Protein AF-A0A973JUM9-F1 (afdb_monomer)

Secondary structure (DSSP, 8-state):
------------------------------------PPP----PPPPPPPPPP-PPPPPPP-PPPPP-PPTTPPPPPP---EEEEE-TTSSEEEEEETTPEEEE--BTTEEEEEEE-TTSS-EEEEEEEE------HHHHHHHHHHHHHHHHTTSTT-EE---EE-TTS-EEEEEEEEEE-TTS-EEEEEEEEEEEEETTEEEEEEEEEEHHHHHHHHHHHHHHHTT-EE-TTS--------S-------------------S------------TT------PPPP-------PPP--

Foldseek 3Di:
DDDDDDDDDDDDDDDDDDDDDDDDDDDDDDDDDDDDDDDDDDDDDDDDDDDDPDDDDDPDDDDDDADDDDQQDQDAFDAADWDWDADPLNFKIWTGGPQWDWDWLADQFKTWIKTAGSNRQKIKIKIKGFAQDDDDPVVQVVVVVVVCCLQPVPAAPWDWDDWDQDPVRKIKIKIWGWDARPSRHTFIKIKIWIWDDDRRMIMIMMIIHTPVCCVVCVVVVVNRVVRMDGDNPTDPGPCPPPDDDDDDDDDDDDDDDDDDDPPDPDDRDDDDDPDDPDDRDSDDDDPPPDPPDDDDDDD

Solvent-accessible surface area (backbone atoms only — not comparable to full-atom values): 19822 Å² total; per-residue (Å²): 136,89,78,92,85,85,86,83,88,84,87,85,84,81,88,84,80,88,84,88,81,88,83,86,83,81,88,81,91,82,83,86,85,81,88,82,84,84,83,89,77,76,94,74,80,82,78,78,86,75,79,76,80,79,78,72,81,79,75,76,83,75,79,77,89,73,89,79,65,60,88,79,53,80,71,71,69,62,78,50,61,73,36,84,43,67,44,95,45,53,34,35,35,32,36,44,39,66,62,40,50,79,45,81,70,53,54,86,70,34,44,34,39,35,35,30,24,80,69,66,52,25,38,39,37,42,39,39,36,74,47,86,68,85,71,51,71,69,52,49,50,51,52,49,51,49,52,48,43,66,76,43,51,88,39,49,78,47,46,69,56,78,77,43,79,43,97,89,69,32,36,34,36,45,32,35,30,50,44,65,44,91,73,74,35,80,37,52,34,35,33,45,34,36,36,43,74,42,80,36,34,42,36,38,44,33,41,36,32,43,50,94,47,39,85,79,44,44,69,62,53,48,55,32,59,75,47,53,45,75,37,56,87,39,54,81,58,72,77,82,66,85,78,78,94,75,88,81,89,88,81,90,84,88,81,91,79,78,96,65,80,82,91,71,84,78,74,76,81,79,93,76,89,67,66,99,70,62,82,86,79,61,75,82,78,74,80,82,78,72,92,84,80,81,77,84,83,91,124

Sequence (299 aa):
MHALLRRLFAPSVVVLALALTACTGGGQSAAPTATSAPVAEAPTRTPRPTREPTAEPAQEPTAEPRPTAAAGEILEVEFGSLQAYEHPSGVFAIEIPENWTLQDTSKPDEIIHFWSDPTRNGGVIVDIFEDDTSYTDDQLTDILNAFLKNSFGDKPDFSVDEPETQPDGSILLAWSYTATADNDTPVDLLGNSFIEQRGNKVSILTTLVPSDQFETIRERTDEIINTYKINPDAVLSTDSSGGASGASGITTGGSSGSGDLPATIVAIGDTVEVGPDLKMTITGVEEPEGNDFIKPDDG

Radius of gyration: 29.01 Å; Cα contacts (8 Å, |Δi|>4): 367; chains: 1; bounding box: 89×83×82 Å

pLDDT: mean 72.8, std 25.79, range [25.05, 98.75]

Mean predicted aligned error: 17.54 Å

Nearest PDB structures (foldseek):
  2xb3-assembly1_A  TM=7.351E-01  e=3.394E-08  Thermosynechococcus vestitus BP-1
  2lnj-assembly1_A  TM=6.530E-01  e=3.178E-07  Synechocystis sp. PCC 6803
  4rth-assembly2_B  TM=6.283E-01  e=9.992E-07  Zea mays
  5zx9-assembly1_A  TM=6.084E-01  e=1.089E-04  Mycobacterium tuberculosis H37Rv
  3lyd-assembly1_A  TM=5.599E-01  e=4.261E-04  Jonesia denitrificans DSM 20603

Structure (mmCIF, N/CA/C/O backbone):
data_AF-A0A973JUM9-F1
#
_entry.id   AF-A0A973JUM9-F1
#
loop_
_atom_site.group_PDB
_atom_site.id
_atom_site.type_symbol
_atom_site.label_atom_id
_atom_site.label_alt_id
_atom_site.label_comp_id
_atom_site.label_asym_id
_atom_site.label_entity_id
_atom_site.label_seq_id
_atom_site.pdbx_PDB_ins_code
_atom_site.Cartn_x
_atom_site.Cartn_y
_atom_site.Cartn_z
_atom_site.occupancy
_atom_site.B_iso_or_equiv
_atom_site.auth_seq_id
_atom_site.auth_comp_id
_atom_site.auth_asym_id
_atom_site.auth_atom_id
_atom_site.pdbx_PDB_model_num
ATOM 1 N N . MET A 1 1 ? -45.207 -2.489 -18.920 1.00 48.62 1 MET A N 1
ATOM 2 C CA . MET A 1 1 ? -46.385 -3.329 -18.598 1.00 48.62 1 MET A CA 1
ATOM 3 C C . MET A 1 1 ? -45.990 -4.788 -18.775 1.00 48.62 1 MET A C 1
ATOM 5 O O . MET A 1 1 ? -45.389 -5.081 -19.797 1.00 48.62 1 MET A O 1
ATOM 9 N N . HIS A 1 2 ? -46.344 -5.634 -17.795 1.00 37.16 2 HIS A N 1
ATOM 10 C CA . HIS A 1 2 ? -45.956 -7.049 -17.578 1.00 37.16 2 HIS A CA 1
ATOM 11 C C . HIS A 1 2 ? -44.535 -7.253 -17.021 1.00 37.16 2 HIS A C 1
ATOM 13 O O . HIS A 1 2 ? -43.593 -6.723 -17.582 1.00 37.16 2 HIS A O 1
ATOM 19 N N . ALA A 1 3 ? -44.268 -8.009 -15.953 1.00 38.59 3 ALA A N 1
ATOM 20 C CA . ALA A 1 3 ? -45.071 -8.629 -14.895 1.00 38.59 3 ALA A CA 1
ATOM 21 C C . ALA A 1 3 ? -44.073 -8.974 -13.761 1.00 38.59 3 ALA A C 1
ATOM 23 O O . ALA A 1 3 ? -43.070 -9.628 -14.008 1.00 38.59 3 ALA A O 1
ATOM 24 N N . LEU A 1 4 ? -44.209 -8.386 -12.569 1.00 46.38 4 LEU A N 1
ATOM 25 C CA . LEU A 1 4 ? -44.517 -9.092 -11.315 1.00 46.38 4 LEU A CA 1
ATOM 26 C C . LEU A 1 4 ? -44.067 -10.567 -11.257 1.00 46.38 4 LEU A C 1
ATOM 28 O O . LEU A 1 4 ? -44.785 -11.442 -11.735 1.00 46.38 4 LEU A O 1
ATOM 32 N N . LEU A 1 5 ? -42.987 -10.850 -10.519 1.00 52.47 5 LEU A N 1
ATOM 33 C CA . LEU A 1 5 ? -42.868 -12.108 -9.784 1.00 52.47 5 LEU A CA 1
ATOM 34 C C . LEU A 1 5 ? -42.364 -11.843 -8.360 1.00 52.47 5 LEU A C 1
ATOM 36 O O . LEU A 1 5 ? -41.277 -11.333 -8.123 1.00 52.47 5 LEU A O 1
ATOM 40 N N . ARG A 1 6 ? -43.250 -12.164 -7.422 1.00 49.28 6 ARG A N 1
ATOM 41 C CA . ARG A 1 6 ? -43.182 -11.992 -5.973 1.00 49.28 6 ARG A CA 1
ATOM 42 C C . ARG A 1 6 ? -43.137 -13.406 -5.391 1.00 49.28 6 ARG A C 1
ATOM 44 O O . ARG A 1 6 ? -44.037 -14.173 -5.720 1.00 49.28 6 ARG A O 1
ATOM 51 N N . ARG A 1 7 ? -42.157 -13.752 -4.551 1.00 54.09 7 ARG A N 1
ATOM 52 C CA . ARG A 1 7 ? -42.153 -14.919 -3.629 1.00 54.09 7 ARG A CA 1
ATOM 53 C C . ARG A 1 7 ? -40.989 -14.715 -2.644 1.00 54.09 7 ARG A C 1
ATOM 55 O O . ARG A 1 7 ? -39.852 -14.682 -3.080 1.00 54.09 7 ARG A O 1
ATOM 62 N N . LEU A 1 8 ? -41.230 -14.219 -1.427 1.00 50.31 8 LEU A N 1
ATOM 63 C CA . LEU A 1 8 ? -41.736 -14.891 -0.210 1.00 50.31 8 LEU A CA 1
ATOM 64 C C . LEU A 1 8 ? -40.677 -15.759 0.506 1.00 50.31 8 LEU A C 1
ATOM 66 O O . LEU A 1 8 ? -40.408 -16.874 0.081 1.00 50.31 8 LEU A O 1
ATOM 70 N N . PHE A 1 9 ? -40.159 -15.187 1.603 1.00 45.50 9 PHE A N 1
ATOM 71 C CA . PHE A 1 9 ? -39.809 -15.743 2.925 1.00 45.50 9 PHE A CA 1
ATOM 72 C C . PHE A 1 9 ? -39.354 -17.206 3.079 1.00 45.50 9 PHE A C 1
ATOM 74 O O . PHE A 1 9 ? -40.139 -18.121 2.853 1.00 45.50 9 PHE A O 1
ATOM 81 N N . ALA A 1 10 ? -38.201 -17.381 3.744 1.00 46.41 10 ALA A N 1
ATOM 82 C CA . ALA A 1 10 ? -38.071 -18.236 4.937 1.00 46.41 10 ALA A CA 1
ATOM 83 C C . ALA A 1 10 ? -36.773 -17.910 5.722 1.00 46.41 10 ALA A C 1
ATOM 85 O O . ALA A 1 10 ? -35.689 -18.081 5.168 1.00 46.41 10 ALA A O 1
ATOM 86 N N . PRO A 1 11 ? -36.842 -17.471 6.995 1.00 54.41 11 PRO A N 1
ATOM 87 C CA . PRO A 1 11 ? -35.688 -17.442 7.891 1.00 54.41 11 PRO A CA 1
ATOM 88 C C . PRO A 1 11 ? -35.573 -18.771 8.657 1.00 54.41 11 PRO A C 1
ATOM 90 O O . PRO A 1 11 ? -36.495 -19.159 9.376 1.00 54.41 11 PRO A O 1
ATOM 93 N N . SER A 1 12 ? -34.437 -19.460 8.535 1.00 54.66 12 SER A N 1
ATOM 94 C CA . SER A 1 12 ? -34.104 -20.617 9.376 1.00 54.66 12 SER A CA 1
ATOM 95 C C . SER A 1 12 ? -33.315 -20.154 10.596 1.00 54.66 12 SER A C 1
ATOM 97 O O . SER A 1 12 ? -32.113 -19.919 10.535 1.00 54.66 12 SER A O 1
ATOM 99 N N . VAL A 1 13 ? -34.028 -20.024 11.711 1.00 52.78 13 VAL A N 1
ATOM 100 C CA . VAL A 1 13 ? -33.480 -19.895 13.061 1.00 52.78 13 VAL A CA 1
ATOM 101 C C . VAL A 1 13 ? -32.964 -21.269 13.496 1.00 52.78 13 VAL A C 1
ATOM 103 O O . VAL A 1 13 ? -33.756 -22.197 13.647 1.00 52.78 13 VAL A O 1
ATOM 106 N N . VAL A 1 14 ? -31.657 -21.405 13.729 1.00 57.91 14 VAL A N 1
ATOM 107 C CA . VAL A 1 14 ? -31.086 -22.542 14.467 1.00 57.91 14 VAL A CA 1
ATOM 108 C C . VAL A 1 14 ? -30.538 -22.013 15.785 1.00 57.91 14 VAL A C 1
ATOM 110 O O . VAL A 1 14 ? -29.469 -21.420 15.856 1.00 57.91 14 VAL A O 1
ATOM 113 N N . VAL A 1 15 ? -31.332 -22.220 16.833 1.00 55.03 15 VAL A N 1
ATOM 1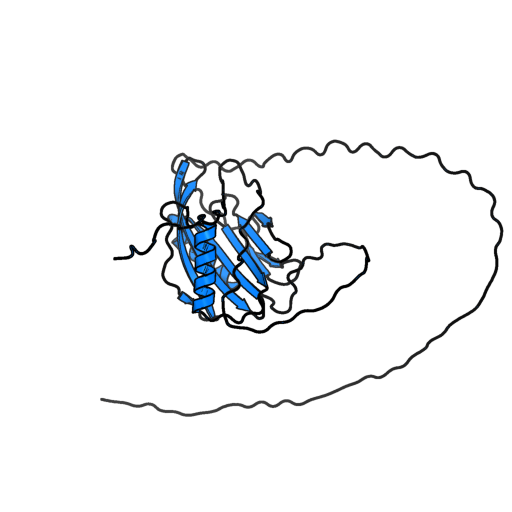14 C CA . VAL A 1 15 ? -30.925 -22.131 18.235 1.00 55.03 15 VAL A CA 1
ATOM 115 C C . VAL A 1 15 ? -30.249 -23.454 18.584 1.00 55.03 15 VAL A C 1
ATOM 117 O O . VAL A 1 15 ? -30.896 -24.498 18.500 1.00 55.03 15 VAL A O 1
ATOM 120 N N . LEU A 1 16 ? -28.983 -23.428 19.008 1.00 54.53 16 LEU A N 1
ATOM 121 C CA . LEU A 1 16 ? -28.373 -24.556 19.712 1.00 54.53 16 LEU A CA 1
ATOM 122 C C . LEU A 1 16 ? -27.752 -24.071 21.022 1.00 54.53 16 LEU A C 1
ATOM 124 O O . LEU A 1 16 ? -26.927 -23.162 21.056 1.00 54.53 16 LEU A O 1
ATOM 128 N N . ALA A 1 17 ? -28.249 -24.665 22.100 1.00 50.59 17 ALA A N 1
ATOM 129 C CA . ALA A 1 17 ? -28.028 -24.288 23.479 1.00 50.59 17 ALA A CA 1
ATOM 130 C C . ALA A 1 17 ? -26.797 -24.974 24.098 1.00 50.59 17 ALA A C 1
ATOM 132 O O . ALA A 1 17 ? -26.525 -26.139 23.828 1.00 50.59 17 ALA A O 1
ATOM 133 N N . LEU A 1 18 ? -26.133 -24.211 24.973 1.00 50.97 18 LEU A N 1
ATOM 134 C CA . LEU A 1 18 ? -25.493 -24.565 26.250 1.00 50.97 18 LEU A CA 1
ATOM 135 C C . LEU A 1 18 ? -25.091 -26.028 26.531 1.00 50.97 18 LEU A C 1
ATOM 137 O O . LEU A 1 18 ? -25.943 -26.892 26.730 1.00 50.97 18 LEU A O 1
ATOM 141 N N . ALA A 1 19 ? -23.807 -26.208 26.861 1.00 60.16 19 ALA A N 1
ATOM 142 C CA . ALA A 1 19 ? -23.390 -27.061 27.975 1.00 60.16 19 ALA A CA 1
ATOM 143 C C . ALA A 1 19 ? -22.149 -26.470 28.672 1.00 60.16 19 ALA A C 1
ATOM 145 O O . ALA A 1 19 ? -21.060 -26.411 28.109 1.00 60.16 19 ALA A O 1
ATOM 146 N N . LEU A 1 20 ? -22.349 -26.019 29.912 1.00 58.06 20 LEU A N 1
ATOM 147 C CA . LEU A 1 20 ? -21.308 -25.687 30.881 1.00 58.06 20 LEU A CA 1
ATOM 148 C C . LEU A 1 20 ? -20.749 -26.983 31.479 1.00 58.06 20 LEU A C 1
ATOM 150 O O . LEU A 1 20 ? -21.513 -27.776 32.027 1.00 58.06 20 LEU A O 1
ATOM 154 N N . THR A 1 21 ? -19.429 -27.142 31.496 1.00 62.25 21 THR A N 1
ATOM 155 C CA . THR A 1 21 ? -18.752 -28.040 32.443 1.00 62.25 21 THR A CA 1
ATOM 156 C C . THR A 1 21 ? -17.618 -27.291 33.120 1.00 62.25 21 THR A C 1
ATOM 158 O O . THR A 1 21 ? -16.514 -27.175 32.598 1.00 62.25 21 THR A O 1
ATOM 161 N N . ALA A 1 22 ? -17.934 -26.772 34.304 1.00 54.47 22 ALA A N 1
ATOM 162 C CA . ALA A 1 22 ? -16.968 -26.361 35.301 1.00 54.47 22 ALA A CA 1
ATOM 163 C C . ALA A 1 22 ? -16.369 -27.617 35.948 1.00 54.47 22 ALA A C 1
ATOM 165 O O . ALA A 1 22 ? -17.104 -28.423 36.520 1.00 54.47 22 ALA A O 1
ATOM 166 N N . CYS A 1 23 ? -15.046 -27.764 35.902 1.00 61.12 23 CYS A N 1
ATOM 167 C CA . CYS A 1 23 ? -14.332 -28.669 36.795 1.00 61.12 23 CYS A CA 1
ATOM 168 C C . CYS A 1 23 ? -13.507 -27.852 37.781 1.00 61.12 23 CYS A C 1
ATOM 170 O O . CYS A 1 23 ? -12.470 -27.273 37.477 1.00 61.12 23 CYS A O 1
ATOM 172 N N . THR A 1 24 ? -14.064 -27.820 38.981 1.00 51.12 24 THR A N 1
ATOM 173 C CA . THR A 1 24 ? -13.503 -27.383 40.247 1.00 51.12 24 THR A CA 1
ATOM 174 C C . THR A 1 24 ? -12.452 -28.382 40.732 1.00 51.12 24 THR A C 1
ATOM 176 O O . THR A 1 24 ? -12.704 -29.584 40.760 1.00 51.12 24 THR A O 1
ATOM 179 N N . GLY A 1 25 ? -11.311 -27.889 41.200 1.00 51.09 25 GLY A N 1
ATOM 180 C CA . GLY A 1 25 ? -10.345 -28.652 41.992 1.00 51.09 25 GLY A CA 1
ATOM 181 C C . GLY A 1 25 ? -9.054 -27.849 42.086 1.00 51.09 25 GLY A C 1
ATOM 182 O O . GLY A 1 25 ? -8.494 -27.478 41.069 1.00 51.09 25 GLY A O 1
ATOM 183 N N . GLY A 1 26 ? -8.545 -27.446 43.241 1.00 44.66 26 GLY A N 1
ATOM 184 C CA . GLY A 1 26 ? -8.693 -27.982 44.588 1.00 44.66 26 GLY A CA 1
ATOM 185 C C . GLY A 1 26 ? -7.283 -27.952 45.170 1.00 44.66 26 GLY A C 1
ATOM 186 O O . GLY A 1 26 ? -6.418 -28.686 44.709 1.00 44.66 26 GLY A O 1
ATOM 187 N N . GLY A 1 27 ? -7.034 -27.003 46.071 1.00 46.31 27 GLY A N 1
ATOM 188 C CA . GLY A 1 27 ? -5.696 -26.542 46.429 1.00 46.31 27 GLY A CA 1
ATOM 189 C C . GL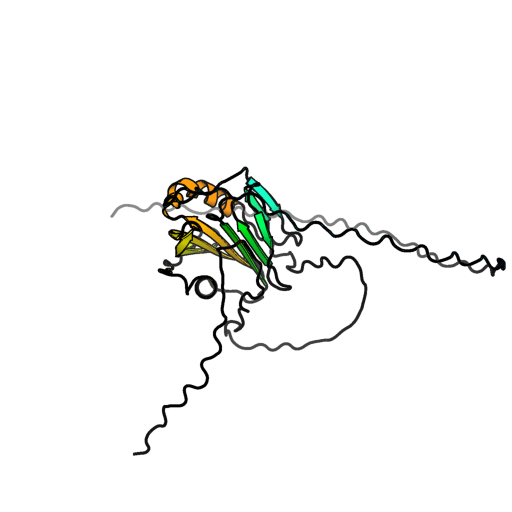Y A 1 27 ? -4.794 -27.538 47.156 1.00 46.31 27 GLY A C 1
ATOM 190 O O . GLY A 1 27 ? -5.245 -28.491 47.788 1.00 46.31 27 GLY A O 1
ATOM 191 N N . GLN A 1 28 ? -3.503 -27.204 47.174 1.00 49.91 28 GLN A N 1
ATOM 192 C CA . GLN A 1 28 ? -2.646 -27.505 48.313 1.00 49.91 28 GLN A CA 1
ATOM 193 C C . GLN A 1 28 ? -1.508 -26.486 48.411 1.00 49.91 28 GLN A C 1
ATOM 195 O O . GLN A 1 28 ? -0.533 -26.507 47.668 1.00 49.91 28 GLN A O 1
ATOM 200 N N . SER A 1 29 ? -1.696 -25.568 49.356 1.00 48.09 29 SER A N 1
ATOM 201 C CA . SER A 1 29 ? -0.660 -24.729 49.940 1.00 48.09 29 SER A CA 1
ATOM 202 C C . SER A 1 29 ? 0.136 -25.580 50.924 1.00 48.09 29 SER A C 1
ATOM 204 O O . SER A 1 29 ? -0.435 -26.103 51.881 1.00 48.09 29 SER A O 1
ATOM 206 N N . ALA A 1 30 ? 1.446 -25.681 50.722 1.00 40.19 30 ALA A N 1
ATOM 207 C CA . ALA A 1 30 ? 2.373 -26.152 51.738 1.00 40.19 30 ALA A CA 1
ATOM 208 C C . ALA A 1 30 ? 3.564 -25.191 51.805 1.00 40.19 30 ALA A C 1
ATOM 210 O O . ALA A 1 30 ? 4.330 -25.040 50.860 1.00 40.19 30 ALA A O 1
ATOM 211 N N . ALA A 1 31 ? 3.700 -24.551 52.958 1.00 46.41 31 ALA A N 1
ATOM 212 C CA . ALA A 1 31 ? 4.902 -23.892 53.447 1.00 46.41 31 ALA A CA 1
ATOM 213 C C . ALA A 1 31 ? 4.978 -24.186 54.956 1.00 46.41 31 ALA A C 1
ATOM 215 O O . ALA A 1 31 ? 3.943 -24.502 55.551 1.00 46.41 31 ALA A O 1
ATOM 216 N N . PRO A 1 32 ? 6.108 -23.969 55.644 1.00 56.34 32 PRO A N 1
ATOM 217 C CA . PRO A 1 32 ? 7.509 -24.046 55.232 1.00 56.34 32 PRO A CA 1
ATOM 218 C C . PRO A 1 32 ? 8.257 -25.106 56.083 1.00 56.34 32 PRO A C 1
ATOM 220 O O . PRO A 1 32 ? 7.723 -25.652 57.047 1.00 56.34 32 PRO A O 1
ATOM 223 N N . THR A 1 33 ? 9.524 -25.402 55.792 1.00 48.53 33 THR A N 1
ATOM 224 C CA . THR A 1 33 ? 10.415 -26.040 56.781 1.00 48.53 33 THR A CA 1
ATOM 225 C C . THR A 1 33 ? 11.739 -25.301 56.827 1.00 48.53 33 THR A C 1
ATOM 227 O O . THR A 1 33 ? 12.310 -24.930 55.806 1.00 48.53 33 THR A O 1
ATOM 230 N N . ALA A 1 34 ? 12.147 -25.024 58.058 1.00 44.84 34 ALA A N 1
ATOM 231 C CA . ALA A 1 34 ? 13.215 -24.134 58.442 1.00 44.84 34 ALA A CA 1
ATOM 232 C C . ALA A 1 34 ? 14.604 -24.792 58.383 1.00 44.84 34 ALA A C 1
ATOM 234 O O . ALA A 1 34 ? 14.764 -25.967 58.693 1.00 4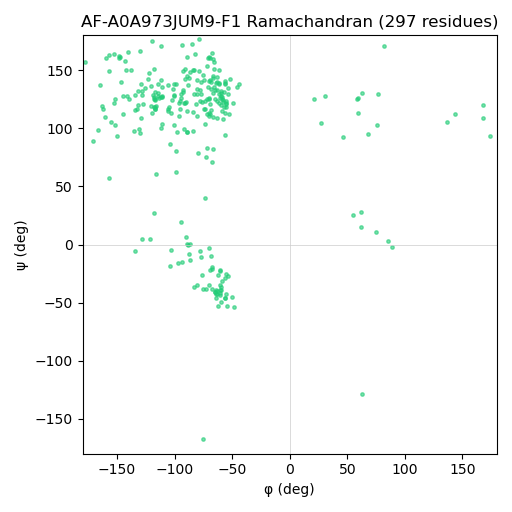4.84 34 ALA A O 1
ATOM 235 N N . THR A 1 35 ? 15.585 -23.934 58.104 1.00 50.75 35 THR A N 1
ATOM 236 C CA . THR A 1 35 ? 16.877 -23.813 58.795 1.00 50.75 35 THR A CA 1
ATOM 237 C C . THR A 1 35 ? 17.821 -25.016 58.833 1.00 50.75 35 THR A C 1
ATOM 239 O O . THR A 1 35 ? 17.681 -25.945 59.624 1.00 50.75 35 THR A O 1
ATOM 242 N N . SER A 1 36 ? 18.949 -24.852 58.142 1.00 47.00 36 SER A N 1
ATOM 243 C CA . SER A 1 36 ? 20.268 -25.216 58.668 1.00 47.00 36 SER A CA 1
ATOM 244 C C . SER A 1 36 ? 21.292 -24.164 58.234 1.00 47.00 36 SER A C 1
ATOM 246 O O . SER A 1 36 ? 21.350 -23.777 57.071 1.00 47.00 36 SER A O 1
ATOM 248 N N . ALA A 1 37 ? 22.022 -23.648 59.222 1.00 52.91 37 ALA A N 1
ATOM 249 C CA . ALA A 1 37 ? 23.046 -22.610 59.123 1.00 52.91 37 ALA A CA 1
ATOM 250 C C . ALA A 1 37 ? 24.424 -23.225 58.745 1.00 52.91 37 ALA A C 1
ATOM 252 O O . ALA A 1 37 ? 24.542 -24.449 58.679 1.00 52.91 37 ALA A O 1
ATOM 253 N N . PRO A 1 38 ? 25.456 -22.407 58.460 1.00 56.66 38 PRO A N 1
ATOM 254 C CA . PRO A 1 38 ? 26.398 -22.642 57.367 1.00 56.66 38 PRO A CA 1
ATOM 255 C C . PRO A 1 38 ? 27.638 -23.456 57.756 1.00 56.66 38 PRO A C 1
ATOM 257 O O . PRO A 1 38 ? 28.153 -23.351 58.869 1.00 56.66 38 PRO A O 1
ATOM 260 N N . VAL A 1 39 ? 28.188 -24.181 56.779 1.00 54.12 39 VAL A N 1
ATOM 261 C CA . VAL A 1 39 ? 29.581 -24.642 56.794 1.00 54.12 39 VAL A CA 1
ATOM 262 C C . VAL A 1 39 ? 30.422 -23.575 56.098 1.00 54.12 39 VAL A C 1
ATOM 264 O O . VAL A 1 39 ? 30.154 -23.206 54.958 1.00 54.12 39 VAL A O 1
ATOM 267 N N . ALA A 1 40 ? 31.409 -23.044 56.813 1.00 56.09 40 ALA A N 1
ATOM 268 C CA . ALA A 1 40 ? 32.370 -22.088 56.287 1.00 56.09 40 ALA A CA 1
ATOM 269 C C . ALA A 1 40 ? 33.315 -22.782 55.293 1.00 56.09 40 ALA A C 1
ATOM 271 O O . ALA A 1 40 ? 34.119 -23.625 55.691 1.00 56.09 40 ALA A O 1
ATOM 272 N N . GLU A 1 41 ? 33.232 -22.412 54.015 1.00 59.69 41 GLU A N 1
ATOM 273 C CA . GLU A 1 41 ? 34.223 -22.783 53.005 1.00 59.69 41 GLU A CA 1
ATOM 274 C C . GLU A 1 41 ? 35.333 -21.727 52.897 1.00 59.69 41 GLU A C 1
ATOM 276 O O . GLU A 1 41 ? 35.124 -20.521 53.036 1.00 59.69 41 GLU A O 1
ATOM 281 N N . ALA A 1 42 ? 36.548 -22.230 52.696 1.00 62.69 42 ALA A N 1
ATOM 282 C CA . ALA A 1 42 ? 37.806 -21.501 52.634 1.00 62.69 42 ALA A CA 1
ATOM 283 C C . ALA A 1 42 ? 37.894 -20.546 51.420 1.00 62.69 42 ALA A C 1
ATOM 285 O O . ALA A 1 42 ? 37.234 -20.770 50.404 1.00 62.69 42 ALA A O 1
ATOM 286 N N . PRO A 1 43 ? 38.745 -19.499 51.466 1.00 58.25 43 PRO A N 1
ATOM 287 C CA . PRO A 1 43 ? 38.873 -18.546 50.367 1.00 58.25 43 PRO A CA 1
ATOM 288 C C . PRO A 1 43 ? 39.467 -19.215 49.120 1.00 58.25 43 PRO A C 1
ATOM 290 O O . PRO A 1 43 ? 40.656 -19.538 49.065 1.00 58.25 43 PRO A O 1
ATOM 293 N N . THR A 1 44 ? 38.633 -19.391 48.095 1.00 56.50 44 THR A N 1
ATOM 294 C CA . THR A 1 44 ? 39.065 -19.798 46.755 1.00 56.50 44 THR A CA 1
ATOM 295 C C . THR A 1 44 ? 39.585 -18.571 46.008 1.00 56.50 44 THR A C 1
ATOM 297 O O . THR A 1 44 ? 38.953 -17.518 45.983 1.00 56.50 44 THR A O 1
ATOM 300 N N . ARG A 1 45 ? 40.786 -18.697 45.436 1.00 59.88 45 ARG A N 1
ATOM 301 C CA . ARG A 1 45 ? 41.485 -17.639 44.696 1.00 59.88 45 ARG A CA 1
ATOM 302 C C . ARG A 1 45 ? 40.657 -17.175 43.496 1.00 59.88 45 ARG A C 1
ATOM 304 O O . ARG A 1 45 ? 40.299 -17.990 42.652 1.00 59.88 45 ARG A O 1
ATOM 311 N N . THR A 1 46 ? 40.432 -15.868 43.391 1.00 60.47 46 THR A N 1
ATOM 312 C CA . THR A 1 46 ? 39.819 -15.229 42.223 1.00 60.47 46 THR A CA 1
ATOM 313 C C . THR A 1 46 ? 40.645 -15.532 40.964 1.00 60.47 46 THR A C 1
ATOM 315 O O . THR A 1 46 ? 41.852 -15.261 40.958 1.00 60.47 46 THR A O 1
ATOM 318 N N . PRO A 1 47 ? 40.049 -16.096 39.898 1.00 66.44 47 PRO A N 1
ATOM 319 C CA . PRO A 1 47 ? 40.742 -16.275 38.633 1.00 66.44 47 PRO A CA 1
ATOM 320 C C . PRO A 1 47 ? 41.054 -14.915 37.996 1.00 66.44 47 PRO A C 1
ATOM 322 O O . PRO A 1 47 ? 40.287 -13.957 38.087 1.00 66.44 47 PRO A O 1
ATOM 325 N N . ARG A 1 48 ? 42.223 -14.837 37.359 1.00 68.12 48 ARG A N 1
ATOM 326 C CA . ARG A 1 48 ? 42.687 -13.681 36.586 1.00 68.12 48 ARG A CA 1
ATOM 327 C C . ARG A 1 48 ? 41.722 -13.428 35.412 1.00 68.12 48 ARG A C 1
ATOM 329 O O . ARG A 1 48 ? 41.336 -14.405 34.771 1.00 68.12 48 ARG A O 1
ATOM 336 N N . PRO A 1 49 ? 41.370 -12.168 35.091 1.00 60.97 49 PRO A N 1
ATOM 337 C CA . PRO A 1 49 ? 40.489 -11.866 33.968 1.00 60.97 49 PRO A CA 1
ATOM 338 C C . PRO A 1 49 ? 41.109 -12.373 32.662 1.00 60.97 49 PRO A C 1
ATOM 340 O O . PRO A 1 49 ? 42.229 -12.000 32.297 1.00 60.97 49 PRO A O 1
ATOM 343 N N . THR A 1 50 ? 40.380 -13.267 31.998 1.00 69.31 50 THR A N 1
ATOM 344 C CA . THR A 1 50 ? 40.659 -13.705 30.629 1.00 69.31 50 THR A CA 1
ATOM 345 C C . THR A 1 50 ? 40.291 -12.543 29.717 1.00 69.31 50 THR A C 1
ATOM 347 O O . THR A 1 50 ? 39.192 -12.010 29.830 1.00 69.31 50 THR A O 1
ATOM 350 N N . ARG A 1 51 ? 41.229 -12.099 28.873 1.00 63.81 51 ARG A N 1
ATOM 351 C CA . ARG A 1 51 ? 40.957 -11.065 27.867 1.00 63.81 51 ARG A CA 1
ATOM 352 C C . ARG A 1 51 ? 39.845 -11.566 26.947 1.00 63.81 51 ARG A C 1
ATOM 354 O O . ARG A 1 51 ? 39.975 -12.666 26.412 1.00 63.81 51 ARG A O 1
ATOM 361 N N . GLU A 1 52 ? 38.792 -10.771 26.785 1.00 63.22 52 GLU A N 1
ATOM 362 C CA . GLU A 1 52 ? 37.784 -10.998 25.752 1.00 63.22 52 GLU A CA 1
ATOM 363 C C . GLU A 1 52 ? 38.453 -11.052 24.370 1.00 63.22 52 GLU A C 1
ATOM 365 O O . GLU A 1 52 ? 39.394 -10.286 24.118 1.00 63.22 52 GLU A O 1
ATOM 370 N N . PRO A 1 53 ? 38.010 -11.956 23.480 1.00 61.91 53 PRO A N 1
ATOM 371 C CA . PRO A 1 53 ? 38.435 -11.957 22.090 1.00 61.91 53 PRO A CA 1
ATOM 372 C C . PRO A 1 53 ? 38.084 -10.608 21.461 1.00 61.91 53 PRO A C 1
ATOM 374 O O . PRO A 1 53 ? 36.927 -10.196 21.461 1.00 61.91 53 PRO A O 1
ATOM 377 N N . THR A 1 54 ? 39.087 -9.913 20.932 1.00 64.62 54 THR A N 1
ATOM 378 C CA . THR A 1 54 ? 38.873 -8.785 20.027 1.00 64.62 54 THR A CA 1
ATOM 379 C C . THR A 1 54 ? 38.038 -9.289 18.855 1.00 64.62 54 THR A C 1
ATOM 381 O O . THR A 1 54 ? 38.508 -10.147 18.109 1.00 64.62 54 THR A O 1
ATOM 384 N N . ALA A 1 55 ? 36.802 -8.799 18.741 1.00 59.31 55 ALA A N 1
ATOM 385 C CA . ALA A 1 55 ? 35.937 -9.079 17.607 1.00 59.31 55 ALA A CA 1
ATOM 386 C C . ALA A 1 55 ? 36.671 -8.691 16.317 1.00 59.31 55 ALA A C 1
ATOM 388 O O . ALA A 1 55 ? 37.163 -7.569 16.177 1.00 59.31 55 ALA A O 1
ATOM 389 N N . GLU A 1 56 ? 36.800 -9.659 15.416 1.00 63.31 56 GLU A N 1
ATOM 390 C CA . GLU A 1 56 ? 37.286 -9.441 14.061 1.00 63.31 56 GLU A CA 1
ATOM 391 C C . GLU A 1 56 ? 36.319 -8.469 13.357 1.00 63.31 56 GLU A C 1
ATOM 393 O O . GLU A 1 56 ? 35.109 -8.579 13.579 1.00 63.31 56 GLU A O 1
ATOM 398 N N . PRO A 1 57 ? 36.806 -7.487 12.573 1.00 58.59 57 PRO A N 1
ATOM 399 C CA . PRO A 1 57 ? 35.934 -6.546 11.880 1.00 58.59 57 PRO A CA 1
ATOM 400 C C . PRO A 1 57 ? 34.925 -7.311 11.023 1.00 58.59 57 PRO A C 1
ATOM 402 O O . PRO A 1 57 ? 35.318 -8.088 10.151 1.00 58.59 57 PRO A O 1
ATOM 405 N N . ALA A 1 58 ? 33.635 -7.103 11.290 1.00 56.81 58 ALA A N 1
ATOM 406 C CA . ALA A 1 58 ? 32.571 -7.586 10.426 1.00 56.81 58 ALA A CA 1
ATOM 407 C C . ALA A 1 58 ? 32.833 -7.050 9.012 1.00 56.81 58 ALA A C 1
ATOM 409 O O . ALA A 1 58 ? 32.995 -5.843 8.827 1.00 56.81 58 ALA A O 1
ATOM 410 N N . GLN A 1 59 ? 32.958 -7.956 8.041 1.00 53.78 59 GLN A N 1
ATOM 411 C CA . GLN A 1 59 ? 33.089 -7.583 6.636 1.00 53.78 59 GLN A CA 1
ATOM 412 C C . GLN A 1 59 ? 31.842 -6.786 6.237 1.00 53.78 59 GLN A C 1
ATOM 414 O O . GLN A 1 59 ? 30.727 -7.216 6.531 1.00 53.78 59 GLN A O 1
ATOM 419 N N . GLU A 1 60 ? 32.031 -5.622 5.611 1.00 52.72 60 GLU A N 1
ATOM 420 C CA . GLU A 1 60 ? 30.925 -4.848 5.046 1.00 52.72 60 GLU A CA 1
ATOM 421 C C . GLU A 1 60 ? 30.136 -5.725 4.056 1.00 52.72 60 GLU A C 1
ATOM 423 O O . GLU A 1 60 ? 30.754 -6.473 3.285 1.00 52.72 60 GLU A O 1
ATOM 428 N N . PRO A 1 61 ? 28.790 -5.668 4.061 1.00 53.62 61 PRO A N 1
ATOM 429 C CA . PRO A 1 61 ? 27.972 -6.401 3.107 1.00 53.62 61 PRO A CA 1
ATOM 430 C C . PRO A 1 61 ? 28.398 -6.044 1.682 1.00 53.62 61 PRO A C 1
ATOM 432 O O . PRO A 1 61 ? 28.328 -4.891 1.260 1.00 53.62 61 PRO A O 1
ATOM 435 N N . THR A 1 62 ? 28.867 -7.037 0.931 1.00 52.06 62 THR A N 1
ATOM 436 C CA . THR A 1 62 ? 29.084 -6.877 -0.507 1.00 52.06 62 THR A CA 1
ATOM 437 C C . THR A 1 62 ? 27.707 -6.788 -1.154 1.00 52.06 62 THR A C 1
ATOM 439 O O . THR A 1 62 ? 26.976 -7.775 -1.141 1.00 52.06 62 THR A O 1
ATOM 442 N N . ALA A 1 63 ? 27.340 -5.610 -1.669 1.00 54.88 63 ALA A N 1
ATOM 443 C CA . ALA A 1 63 ? 26.092 -5.417 -2.402 1.00 54.88 63 ALA A CA 1
ATOM 444 C C . ALA A 1 63 ? 25.997 -6.440 -3.546 1.00 54.88 63 ALA A C 1
ATOM 446 O O . ALA A 1 63 ? 26.950 -6.609 -4.315 1.00 54.88 63 ALA A O 1
ATOM 447 N N . GLU A 1 64 ? 24.870 -7.146 -3.630 1.00 59.75 64 GLU A N 1
ATOM 448 C CA . GLU A 1 64 ? 24.653 -8.133 -4.683 1.00 59.75 64 GLU A CA 1
ATOM 449 C C . GLU A 1 64 ? 24.646 -7.462 -6.069 1.00 59.75 64 GLU A C 1
ATOM 451 O O . GLU A 1 64 ? 24.203 -6.317 -6.214 1.00 59.75 64 GLU A O 1
ATOM 456 N N . PRO A 1 65 ? 25.176 -8.138 -7.105 1.00 57.06 65 PRO A N 1
ATOM 457 C CA . PRO A 1 65 ? 25.211 -7.594 -8.452 1.00 57.06 65 PRO A CA 1
ATOM 458 C C . PRO A 1 65 ? 23.792 -7.387 -8.980 1.00 57.06 65 PRO A C 1
ATOM 460 O O . PRO A 1 65 ? 22.989 -8.311 -9.064 1.00 57.06 65 PRO A O 1
ATOM 463 N N . ARG A 1 66 ? 23.513 -6.149 -9.375 1.00 61.19 66 ARG A N 1
ATOM 464 C CA . ARG A 1 66 ? 22.220 -5.716 -9.884 1.00 61.19 66 ARG A CA 1
ATOM 465 C C . ARG A 1 66 ? 21.994 -6.152 -11.346 1.00 61.19 66 ARG A C 1
ATOM 467 O O . ARG A 1 66 ? 22.915 -5.998 -12.158 1.00 61.19 66 ARG A O 1
ATOM 474 N N . PRO A 1 67 ? 20.783 -6.597 -11.737 1.00 64.88 67 PRO A N 1
ATOM 475 C CA . PRO A 1 67 ? 20.434 -6.738 -13.150 1.00 64.88 67 PRO A CA 1
ATOM 476 C C . PRO A 1 67 ? 20.530 -5.382 -13.872 1.00 64.88 67 PRO A C 1
ATOM 478 O O . PRO A 1 67 ? 20.055 -4.358 -13.384 1.00 64.88 67 PRO A O 1
ATOM 481 N N . THR A 1 68 ? 21.196 -5.360 -15.030 1.00 64.56 68 THR A N 1
ATOM 482 C CA . THR A 1 68 ? 21.396 -4.146 -15.840 1.00 64.56 68 THR A CA 1
ATOM 483 C C . THR A 1 68 ? 20.487 -4.196 -17.065 1.00 64.56 68 THR A C 1
ATOM 485 O O . THR A 1 68 ? 20.650 -5.080 -17.905 1.00 64.56 68 THR A O 1
ATOM 488 N N . ALA A 1 69 ? 19.552 -3.250 -17.170 1.00 64.44 69 ALA A N 1
ATOM 489 C CA . ALA A 1 69 ? 18.714 -3.073 -18.355 1.00 64.44 69 ALA A CA 1
ATOM 490 C C . ALA A 1 69 ? 19.519 -2.495 -19.530 1.00 64.44 69 ALA A C 1
ATOM 492 O O . ALA A 1 69 ? 20.497 -1.767 -19.324 1.00 64.44 69 ALA A O 1
ATOM 493 N N . ALA A 1 70 ? 19.092 -2.760 -20.767 1.00 69.12 70 ALA A N 1
ATOM 494 C CA . ALA A 1 70 ? 19.572 -1.979 -21.901 1.00 69.12 70 ALA A CA 1
ATOM 495 C C . ALA A 1 70 ? 19.059 -0.526 -21.805 1.00 69.12 70 ALA A C 1
ATOM 497 O O . ALA A 1 70 ? 18.090 -0.222 -21.105 1.00 69.12 70 ALA A O 1
ATOM 498 N N . ALA A 1 71 ? 19.723 0.400 -22.501 1.00 67.00 71 ALA A N 1
ATOM 499 C CA . ALA A 1 71 ? 19.293 1.796 -22.531 1.00 67.00 71 ALA A CA 1
ATOM 500 C C . ALA A 1 71 ? 17.884 1.910 -23.141 1.00 67.00 71 ALA A C 1
ATOM 502 O O . ALA A 1 71 ? 17.686 1.516 -24.291 1.00 67.00 71 ALA A O 1
ATOM 503 N N . GLY A 1 72 ? 16.937 2.466 -22.380 1.00 65.50 72 GLY A N 1
ATOM 504 C CA . GLY A 1 72 ? 15.544 2.642 -22.797 1.00 65.50 72 GLY A CA 1
ATOM 505 C C . GLY A 1 72 ? 14.630 1.433 -22.572 1.00 65.50 72 GLY A C 1
ATOM 506 O O . GLY A 1 72 ? 13.469 1.501 -22.958 1.00 65.50 72 GLY A O 1
ATOM 507 N N . GLU A 1 73 ? 15.121 0.346 -21.968 1.00 76.50 73 GLU A N 1
ATOM 508 C CA . GLU A 1 73 ? 14.286 -0.796 -21.572 1.00 76.50 73 GLU A CA 1
ATOM 509 C C . GLU A 1 73 ? 13.967 -0.739 -20.073 1.00 76.50 73 GLU A C 1
ATOM 511 O O . GLU A 1 73 ? 14.834 -0.428 -19.251 1.00 76.50 73 GLU A O 1
ATOM 516 N N . ILE A 1 74 ? 12.717 -1.046 -19.725 1.00 79.19 74 ILE A N 1
ATOM 517 C CA . ILE A 1 74 ? 12.239 -1.201 -18.348 1.00 79.19 74 ILE A CA 1
ATOM 518 C C . ILE A 1 74 ? 12.327 -2.692 -18.018 1.00 79.19 74 ILE A C 1
ATOM 520 O O . ILE A 1 74 ? 11.867 -3.522 -18.800 1.00 79.19 74 ILE A O 1
ATOM 524 N N . LEU A 1 75 ? 12.950 -3.045 -16.891 1.00 85.12 75 LEU A N 1
ATOM 525 C CA . LEU A 1 75 ? 12.992 -4.444 -16.458 1.00 85.12 75 LEU A CA 1
ATOM 526 C C . LEU A 1 75 ? 11.592 -4.904 -16.039 1.00 85.12 75 LEU A C 1
ATOM 528 O O . LEU A 1 75 ? 10.848 -4.157 -15.399 1.00 85.12 75 LEU A O 1
ATOM 532 N N . GLU A 1 76 ? 11.247 -6.135 -16.397 1.00 91.62 76 GLU A N 1
ATOM 533 C CA . GLU A 1 76 ? 9.979 -6.743 -16.002 1.00 91.62 76 GLU A CA 1
ATOM 534 C C . GLU A 1 76 ? 9.963 -7.060 -14.504 1.00 91.62 76 GLU A C 1
ATOM 536 O O . GLU A 1 76 ? 10.965 -7.515 -13.955 1.00 91.62 76 GLU A O 1
ATOM 541 N N . VAL A 1 77 ? 8.820 -6.847 -13.850 1.00 92.06 77 VAL A N 1
ATOM 542 C CA . VAL A 1 77 ? 8.628 -7.221 -12.444 1.00 92.06 77 VAL A CA 1
ATOM 543 C C . VAL A 1 77 ? 8.703 -8.741 -12.302 1.00 92.06 77 VAL A C 1
ATOM 545 O O . VAL A 1 77 ? 7.950 -9.483 -12.940 1.00 92.06 77 VAL A O 1
ATOM 548 N N . GLU A 1 78 ? 9.577 -9.222 -11.419 1.00 94.94 78 GLU A N 1
ATOM 549 C CA . GLU A 1 78 ? 9.796 -10.658 -11.246 1.00 94.94 78 GLU A CA 1
ATOM 550 C C . GLU A 1 78 ? 8.956 -11.251 -10.106 1.00 94.94 78 GLU A C 1
ATOM 552 O O . GLU A 1 78 ? 9.181 -10.968 -8.928 1.00 94.94 78 GLU A O 1
ATOM 557 N N . PHE A 1 79 ? 8.042 -12.169 -10.436 1.00 95.56 79 PHE A N 1
ATOM 558 C CA . PHE A 1 79 ? 7.231 -12.905 -9.459 1.00 95.56 79 PHE A CA 1
ATOM 559 C C . PHE A 1 79 ? 7.740 -14.336 -9.251 1.00 95.56 79 PHE A C 1
ATOM 561 O O . PHE A 1 79 ? 7.596 -15.188 -10.130 1.00 95.56 79 PHE A O 1
ATOM 568 N N . GLY A 1 80 ? 8.248 -14.624 -8.056 1.00 96.00 80 GLY A N 1
ATOM 569 C CA . GLY A 1 80 ? 8.486 -15.979 -7.565 1.00 96.00 80 GLY A CA 1
ATOM 570 C C . GLY A 1 80 ? 7.203 -16.707 -7.146 1.00 96.00 80 GLY A C 1
ATOM 571 O O . GLY A 1 80 ? 6.078 -16.284 -7.440 1.00 96.00 80 GLY A O 1
ATOM 572 N N . SER A 1 81 ? 7.370 -17.832 -6.450 1.00 97.50 81 SER A N 1
ATOM 573 C CA . SER A 1 81 ? 6.248 -18.528 -5.811 1.00 97.50 81 SER A CA 1
ATOM 574 C C . SER A 1 81 ? 5.728 -17.696 -4.640 1.00 97.50 81 SER A C 1
ATOM 576 O O . SER A 1 81 ? 6.525 -17.106 -3.914 1.00 97.50 81 SER A O 1
ATOM 578 N N . LEU A 1 82 ? 4.411 -17.657 -4.428 1.00 98.38 82 LEU A N 1
ATOM 579 C CA . LEU A 1 82 ? 3.849 -16.997 -3.251 1.00 98.38 82 LEU A CA 1
ATOM 580 C C . LEU A 1 82 ? 4.204 -17.775 -1.979 1.00 98.38 82 LEU A C 1
ATOM 582 O O . LEU A 1 82 ? 4.068 -19.000 -1.925 1.00 98.38 82 LEU A O 1
ATOM 586 N N . GLN A 1 83 ? 4.648 -17.048 -0.959 1.00 98.19 83 GLN A N 1
ATOM 587 C CA . GLN A 1 83 ? 4.942 -17.565 0.366 1.00 98.19 83 GLN A CA 1
ATOM 588 C C . GLN A 1 83 ? 4.160 -16.768 1.406 1.00 98.19 83 GLN A C 1
ATOM 590 O O . GLN A 1 83 ? 4.157 -15.538 1.392 1.00 98.19 83 GLN A O 1
ATOM 595 N N . ALA A 1 84 ? 3.543 -17.479 2.349 1.00 98.38 84 ALA A N 1
ATOM 596 C CA . ALA A 1 84 ? 2.884 -16.854 3.483 1.00 98.38 84 ALA A CA 1
ATOM 597 C C . ALA A 1 84 ? 3.882 -16.059 4.338 1.00 98.38 84 ALA A C 1
ATOM 599 O O . ALA A 1 84 ? 4.924 -16.569 4.765 1.00 98.38 84 ALA A O 1
ATOM 600 N N . TYR A 1 85 ? 3.511 -14.819 4.613 1.00 98.44 85 TYR A N 1
ATOM 601 C CA . TYR A 1 85 ? 4.115 -13.931 5.581 1.00 98.44 85 TYR A CA 1
ATOM 602 C C . TYR A 1 85 ? 3.094 -13.663 6.689 1.00 98.44 85 TYR A C 1
ATOM 604 O O . TYR A 1 85 ? 1.965 -13.253 6.423 1.00 98.44 85 TYR A O 1
ATOM 612 N N . GLU A 1 86 ? 3.501 -13.876 7.936 1.00 98.12 86 GLU A N 1
ATOM 613 C CA . GLU A 1 86 ? 2.740 -13.484 9.120 1.00 98.12 86 GLU A CA 1
ATOM 614 C C . GLU A 1 86 ? 3.573 -12.472 9.897 1.00 98.12 86 GLU A C 1
ATOM 616 O O . GLU A 1 86 ? 4.739 -12.729 10.217 1.00 98.12 86 GLU A O 1
ATOM 621 N N . HIS A 1 87 ? 2.984 -11.318 10.203 1.00 97.31 87 HIS A N 1
ATOM 622 C CA . HIS A 1 87 ? 3.665 -10.329 11.023 1.00 97.31 87 HIS A CA 1
ATOM 623 C C . HIS A 1 87 ? 3.935 -10.900 12.426 1.00 97.31 87 HIS A C 1
ATOM 625 O O . HIS A 1 87 ? 3.039 -11.539 12.983 1.00 97.31 87 HIS A O 1
ATOM 631 N N . PRO A 1 88 ? 5.098 -10.650 13.060 1.00 95.44 88 PRO A N 1
ATOM 632 C CA . PRO A 1 88 ? 5.412 -11.199 14.383 1.00 95.44 88 PRO A CA 1
ATOM 633 C C . PRO A 1 88 ? 4.393 -10.877 15.485 1.00 95.44 88 PRO A C 1
ATOM 635 O O . PRO A 1 88 ? 4.231 -11.668 16.413 1.00 95.44 88 PRO A O 1
ATOM 638 N N . SER A 1 89 ? 3.689 -9.744 15.393 1.00 94.69 89 SER A N 1
ATOM 639 C CA . SER A 1 89 ? 2.613 -9.401 16.337 1.00 94.69 89 SER A CA 1
ATOM 640 C C . SER A 1 89 ? 1.296 -10.149 16.076 1.00 94.69 89 SER A C 1
ATOM 642 O O . SER A 1 89 ? 0.380 -10.110 16.895 1.00 94.69 89 SER A O 1
ATOM 644 N N . GLY A 1 90 ? 1.181 -10.831 14.933 1.00 96.81 90 GLY A N 1
ATOM 645 C CA . GLY A 1 90 ? -0.026 -11.520 14.482 1.00 96.81 90 GLY A CA 1
ATOM 646 C C . GLY A 1 90 ? -1.120 -10.591 13.952 1.00 96.81 90 GLY A C 1
ATOM 647 O O . GLY A 1 90 ? -2.245 -11.051 13.765 1.00 96.81 90 GLY A O 1
ATOM 648 N N . VAL A 1 91 ? -0.822 -9.301 13.743 1.00 97.69 91 VAL A N 1
ATOM 649 C CA . VAL A 1 91 ? -1.808 -8.290 13.322 1.00 97.69 91 VAL A CA 1
ATOM 650 C C . VAL A 1 91 ? -2.193 -8.364 11.855 1.00 97.69 91 VAL A C 1
ATOM 652 O O . VAL A 1 91 ? -3.317 -8.009 11.516 1.00 97.69 91 VAL A O 1
ATOM 655 N N . PHE A 1 92 ? -1.322 -8.879 10.992 1.00 98.44 92 PHE A N 1
ATOM 656 C CA . PHE A 1 92 ? -1.694 -9.170 9.617 1.00 98.44 92 PHE A CA 1
ATOM 657 C C . PHE A 1 92 ? -0.941 -10.376 9.064 1.00 98.44 92 PHE A C 1
ATOM 659 O O . PHE A 1 92 ? 0.107 -10.779 9.581 1.00 98.44 92 PHE A O 1
ATOM 666 N N . ALA A 1 93 ? -1.497 -10.927 7.992 1.00 98.56 93 ALA A N 1
ATOM 667 C CA . ALA A 1 93 ? -0.870 -11.938 7.161 1.00 98.56 93 ALA A CA 1
ATOM 668 C C . ALA A 1 93 ? -1.133 -11.637 5.680 1.00 98.56 93 ALA A C 1
ATOM 670 O O . ALA A 1 93 ? -2.160 -11.048 5.335 1.00 98.56 93 ALA A O 1
ATOM 671 N N . ILE A 1 94 ? -0.202 -12.035 4.818 1.00 98.75 94 ILE A N 1
ATOM 672 C CA . ILE A 1 94 ? -0.255 -11.848 3.362 1.00 98.75 94 ILE A CA 1
ATOM 673 C C . ILE A 1 94 ? 0.637 -12.889 2.687 1.00 98.75 94 ILE A C 1
ATOM 675 O O . ILE A 1 94 ? 1.633 -13.309 3.270 1.00 98.75 94 ILE A O 1
ATOM 679 N N . GLU A 1 95 ? 0.315 -13.326 1.475 1.00 98.75 95 GLU A N 1
ATOM 680 C CA . GLU A 1 95 ? 1.239 -14.115 0.664 1.00 98.75 95 GLU A CA 1
ATOM 681 C C . GLU A 1 95 ? 1.996 -13.200 -0.304 1.00 98.75 95 GLU A C 1
ATOM 683 O O . GLU A 1 95 ? 1.397 -12.471 -1.090 1.00 98.75 95 GLU A O 1
ATOM 688 N N . ILE A 1 96 ? 3.327 -13.236 -0.244 1.00 98.44 96 ILE A N 1
ATOM 689 C CA . ILE A 1 96 ? 4.226 -12.385 -1.036 1.00 98.44 96 ILE A CA 1
ATOM 690 C C . ILE A 1 96 ? 5.155 -13.283 -1.861 1.00 98.44 96 ILE A C 1
ATOM 692 O O . ILE A 1 96 ? 5.504 -14.370 -1.389 1.00 98.44 96 ILE A O 1
ATOM 696 N N . PRO A 1 97 ? 5.579 -12.886 -3.076 1.00 98.44 97 PRO A N 1
ATOM 697 C CA . PRO A 1 97 ? 6.550 -13.664 -3.833 1.00 98.44 97 PRO A CA 1
ATOM 698 C C . PRO A 1 97 ? 7.856 -13.874 -3.053 1.00 98.44 97 PRO A C 1
ATOM 700 O O . PRO A 1 97 ? 8.448 -12.936 -2.526 1.00 98.44 97 PRO A O 1
ATOM 703 N N . GLU A 1 98 ? 8.329 -15.118 -2.999 1.00 97.38 98 GLU A N 1
ATOM 704 C CA . GLU A 1 98 ? 9.484 -15.541 -2.189 1.00 97.38 98 GLU A CA 1
ATOM 705 C C . GLU A 1 98 ? 10.805 -14.842 -2.555 1.00 97.38 98 GLU A C 1
ATOM 707 O O . GLU A 1 98 ? 11.736 -14.802 -1.754 1.00 97.38 98 GLU A O 1
ATOM 712 N N . ASN A 1 99 ? 10.897 -14.309 -3.774 1.00 96.94 99 ASN A N 1
ATOM 713 C CA . ASN A 1 99 ? 12.055 -13.584 -4.288 1.00 96.94 99 ASN A CA 1
ATOM 714 C C . ASN A 1 99 ? 12.011 -12.079 -3.974 1.00 96.94 99 ASN A C 1
ATOM 716 O O . ASN A 1 99 ? 12.921 -11.361 -4.381 1.00 96.94 99 ASN A O 1
ATOM 720 N N . TRP A 1 100 ? 10.970 -11.582 -3.300 1.00 97.69 100 TRP A N 1
ATOM 721 C CA . TRP A 1 100 ? 10.856 -10.169 -2.945 1.00 97.69 100 TRP A CA 1
ATOM 722 C C . TRP A 1 100 ? 11.530 -9.878 -1.607 1.00 97.69 100 TRP A C 1
ATOM 724 O O . TRP A 1 100 ? 11.476 -10.666 -0.662 1.00 97.69 100 TRP A O 1
ATOM 734 N N . THR A 1 101 ? 12.157 -8.710 -1.516 1.00 96.75 101 THR A N 1
ATOM 735 C CA . THR A 1 101 ? 12.885 -8.284 -0.317 1.00 96.75 101 THR A CA 1
ATOM 736 C C . THR A 1 101 ? 12.000 -7.398 0.549 1.00 96.75 101 THR A C 1
ATOM 738 O O . THR A 1 101 ? 11.549 -6.353 0.080 1.00 96.75 101 THR A O 1
ATOM 741 N N . LEU A 1 102 ? 11.787 -7.805 1.807 1.00 96.19 102 LEU A N 1
ATOM 742 C CA . LEU A 1 102 ? 11.111 -7.008 2.835 1.00 96.19 102 LEU A CA 1
ATOM 743 C C . LEU A 1 102 ? 12.048 -5.937 3.403 1.00 96.19 102 LEU A C 1
ATOM 745 O O . LEU A 1 102 ? 13.169 -6.231 3.819 1.00 96.19 102 LEU A O 1
ATOM 749 N N . GLN A 1 103 ? 11.531 -4.723 3.500 1.00 93.94 103 GLN A N 1
ATOM 750 C CA . GLN A 1 103 ? 12.059 -3.617 4.277 1.00 93.94 103 GLN A CA 1
ATOM 751 C C . GLN A 1 103 ? 11.022 -3.248 5.333 1.00 93.94 103 GLN A C 1
ATOM 753 O O . GLN A 1 103 ? 9.860 -3.002 5.014 1.00 93.94 103 GLN A O 1
ATOM 758 N N . ASP A 1 104 ? 11.452 -3.245 6.588 1.00 93.06 104 ASP A N 1
ATOM 759 C CA . ASP A 1 104 ? 10.630 -2.873 7.733 1.00 93.06 104 ASP A CA 1
ATOM 760 C C . ASP A 1 104 ? 11.061 -1.483 8.207 1.00 93.06 104 ASP A C 1
ATOM 762 O O . ASP A 1 104 ? 12.201 -1.284 8.637 1.00 93.06 104 ASP A O 1
ATOM 766 N N . THR A 1 105 ? 10.153 -0.520 8.077 1.00 89.44 105 THR A N 1
ATOM 767 C CA . THR A 1 105 ? 10.318 0.863 8.541 1.00 89.44 105 THR A CA 1
ATOM 768 C C . THR A 1 105 ? 9.273 1.217 9.596 1.00 89.44 105 THR A C 1
ATOM 770 O O . THR A 1 105 ? 8.886 2.380 9.723 1.00 89.44 105 THR A O 1
ATOM 773 N N . SER A 1 106 ? 8.785 0.210 10.324 1.00 90.25 106 SER A N 1
ATOM 774 C CA . SER A 1 106 ? 7.773 0.362 11.366 1.00 90.25 106 SER A CA 1
ATOM 775 C C . SER A 1 106 ? 8.247 1.262 12.508 1.00 90.25 106 SER A C 1
ATOM 777 O O . SER A 1 106 ? 9.428 1.321 12.863 1.00 90.25 106 SER A O 1
ATOM 779 N N . LYS A 1 107 ? 7.284 1.940 13.124 1.00 88.81 107 LYS A N 1
ATOM 780 C CA . LYS A 1 107 ? 7.415 2.773 14.320 1.00 88.81 107 LYS A CA 1
ATOM 781 C C . LYS A 1 107 ? 6.678 2.097 15.491 1.00 88.81 107 LYS A C 1
ATOM 783 O O . LYS A 1 107 ? 5.974 1.110 15.290 1.00 88.81 107 LYS A O 1
ATOM 788 N N . PRO A 1 108 ? 6.821 2.583 16.740 1.00 86.19 108 PRO A N 1
ATOM 789 C CA . PRO A 1 108 ? 6.168 1.960 17.897 1.00 86.19 108 PRO A CA 1
ATOM 790 C C . PRO A 1 108 ? 4.637 1.804 17.801 1.00 86.19 108 PRO A C 1
ATOM 792 O O . PRO A 1 108 ? 4.079 0.931 18.465 1.00 86.19 108 PRO A O 1
ATOM 795 N N . ASP A 1 109 ? 3.975 2.645 17.010 1.00 88.12 109 ASP A N 1
ATOM 796 C CA . ASP A 1 109 ? 2.522 2.782 16.865 1.00 88.12 109 ASP A CA 1
ATOM 797 C C . ASP A 1 109 ? 2.012 2.564 15.428 1.00 88.12 109 ASP A C 1
ATOM 799 O O . ASP A 1 109 ? 0.818 2.704 15.168 1.00 88.12 109 ASP A O 1
ATOM 803 N N . GLU A 1 110 ? 2.895 2.186 14.505 1.00 93.50 110 GLU A N 1
ATOM 804 C CA . GLU A 1 110 ? 2.603 2.097 13.074 1.00 93.50 110 GLU A CA 1
ATOM 805 C C . GLU A 1 110 ? 3.496 1.027 12.442 1.00 93.50 110 GLU A C 1
ATOM 807 O O . GLU A 1 110 ? 4.719 1.069 12.573 1.00 93.50 110 GLU A O 1
ATOM 812 N N . ILE A 1 111 ? 2.905 0.052 11.762 1.00 95.56 111 ILE A N 1
ATOM 813 C CA . ILE A 1 111 ? 3.652 -0.958 11.013 1.00 95.56 111 ILE A CA 1
ATOM 814 C C . ILE A 1 111 ? 3.766 -0.505 9.571 1.00 95.56 111 ILE A C 1
ATOM 816 O O . ILE A 1 111 ? 2.742 -0.277 8.941 1.00 95.56 111 ILE A O 1
ATOM 820 N N . ILE A 1 112 ? 4.988 -0.445 9.042 1.00 95.00 112 ILE A N 1
ATOM 821 C CA . ILE A 1 112 ? 5.253 -0.038 7.659 1.00 95.00 112 ILE A CA 1
ATOM 822 C C . ILE A 1 112 ? 6.178 -1.065 7.020 1.00 95.00 112 ILE A C 1
ATOM 824 O O . ILE A 1 112 ? 7.392 -1.062 7.238 1.00 95.00 112 ILE A O 1
ATOM 828 N N . HIS A 1 113 ? 5.594 -1.977 6.252 1.00 97.25 113 HIS A N 1
ATOM 829 C CA . HIS A 1 113 ? 6.318 -3.041 5.567 1.00 97.25 113 HIS A CA 1
ATOM 830 C C . HIS A 1 113 ? 6.292 -2.803 4.066 1.00 97.25 113 HIS A C 1
ATOM 832 O O . HIS A 1 113 ? 5.224 -2.670 3.473 1.00 97.25 113 HIS A O 1
ATOM 838 N N . PHE A 1 114 ? 7.467 -2.801 3.446 1.00 96.62 114 PHE A N 1
ATOM 839 C CA . PHE A 1 114 ? 7.621 -2.665 2.006 1.00 96.62 114 PHE A CA 1
ATOM 840 C C . PHE A 1 114 ? 8.336 -3.881 1.427 1.00 96.62 114 PHE A C 1
ATOM 842 O O . PHE A 1 114 ? 9.486 -4.153 1.762 1.00 96.62 114 PHE A O 1
ATOM 849 N N . TRP A 1 115 ? 7.677 -4.597 0.524 1.00 98.12 115 TRP A N 1
ATOM 850 C CA . TRP A 1 115 ? 8.313 -5.624 -0.289 1.00 98.12 115 TRP A CA 1
ATOM 851 C C . TRP A 1 115 ? 8.594 -5.077 -1.679 1.00 98.12 115 TRP A C 1
ATOM 853 O O . TRP A 1 115 ? 7.714 -4.485 -2.299 1.00 98.12 115 TRP A O 1
ATOM 863 N N . SER A 1 116 ? 9.803 -5.322 -2.175 1.00 94.94 116 SER A N 1
ATOM 864 C CA . SER A 1 116 ? 10.226 -4.947 -3.528 1.00 94.94 116 SER A CA 1
ATOM 865 C C . SER A 1 116 ? 10.702 -6.166 -4.302 1.00 94.94 116 SER A C 1
ATOM 867 O O . SER A 1 116 ? 11.346 -7.056 -3.736 1.00 94.94 116 SER A O 1
ATOM 869 N N . ASP A 1 117 ? 10.387 -6.204 -5.592 1.00 93.56 117 ASP A N 1
ATOM 870 C CA . ASP A 1 117 ? 10.877 -7.251 -6.478 1.00 93.56 117 ASP A CA 1
ATOM 871 C C . ASP A 1 117 ? 12.393 -7.097 -6.750 1.00 93.56 117 ASP A C 1
ATOM 873 O O . ASP A 1 117 ? 12.947 -6.005 -6.578 1.00 93.56 117 ASP A O 1
ATOM 877 N N . PRO A 1 118 ? 13.091 -8.155 -7.209 1.00 89.75 118 PRO A N 1
ATOM 878 C CA . PRO A 1 118 ? 14.523 -8.097 -7.521 1.00 89.75 118 PRO A CA 1
ATOM 879 C C . PRO A 1 118 ? 14.936 -6.985 -8.497 1.00 89.75 118 PRO A C 1
ATOM 881 O O . PRO A 1 118 ? 16.078 -6.516 -8.453 1.00 89.75 118 PRO A O 1
ATOM 884 N N . THR A 1 119 ? 14.033 -6.552 -9.382 1.00 85.31 119 THR A N 1
ATOM 885 C CA . THR A 1 119 ? 14.302 -5.475 -10.345 1.00 85.31 119 THR A CA 1
ATOM 886 C C . THR A 1 119 ? 14.027 -4.077 -9.783 1.00 85.31 119 THR A C 1
ATOM 888 O O . THR A 1 119 ? 14.534 -3.101 -10.341 1.00 85.31 119 THR A O 1
ATOM 891 N N . ARG A 1 120 ? 13.335 -3.990 -8.634 1.00 85.31 120 ARG A N 1
ATOM 892 C CA . ARG A 1 120 ? 12.872 -2.770 -7.945 1.00 85.31 120 ARG A CA 1
ATOM 893 C C . ARG A 1 120 ? 11.891 -1.922 -8.761 1.00 85.31 120 ARG A C 1
ATOM 895 O O . ARG A 1 120 ? 11.822 -0.711 -8.567 1.00 85.31 120 ARG A O 1
ATOM 902 N N . ASN A 1 121 ? 11.133 -2.559 -9.646 1.00 86.00 121 ASN A N 1
ATOM 903 C CA . ASN A 1 121 ? 10.092 -1.920 -10.450 1.00 86.00 121 ASN A CA 1
ATOM 904 C C . ASN A 1 121 ? 8.678 -2.235 -9.941 1.00 86.00 121 ASN A C 1
ATOM 906 O O . ASN A 1 121 ? 7.741 -1.512 -10.270 1.00 86.00 121 ASN A O 1
ATOM 910 N N . GLY A 1 122 ? 8.522 -3.288 -9.138 1.00 90.75 122 GLY A N 1
ATOM 911 C CA . GLY A 1 122 ? 7.285 -3.677 -8.480 1.00 90.75 122 GLY A CA 1
ATOM 912 C C . GLY A 1 122 ? 7.412 -3.636 -6.960 1.00 90.75 122 GLY A C 1
ATOM 913 O O . GLY A 1 122 ? 8.490 -3.857 -6.398 1.00 90.75 122 GLY A O 1
ATOM 914 N N . GLY A 1 123 ? 6.297 -3.376 -6.282 1.00 95.25 123 GLY A N 1
ATOM 915 C CA . GLY A 1 123 ? 6.275 -3.379 -4.829 1.00 95.25 123 GLY A CA 1
ATOM 916 C C . GLY A 1 123 ? 4.899 -3.557 -4.202 1.00 95.25 123 GLY A C 1
ATOM 917 O O . GLY A 1 123 ? 3.863 -3.344 -4.832 1.00 95.25 123 GLY A O 1
ATOM 918 N N . VAL A 1 124 ? 4.920 -3.960 -2.934 1.00 98.38 124 VAL A N 1
ATOM 919 C CA . VAL A 1 124 ? 3.757 -4.070 -2.049 1.00 98.38 124 VAL A CA 1
ATOM 920 C C . VAL A 1 124 ? 4.089 -3.319 -0.766 1.00 98.38 124 VAL A C 1
ATOM 922 O O . VAL A 1 124 ? 5.139 -3.560 -0.175 1.00 98.38 124 VAL A O 1
ATOM 925 N N . ILE A 1 125 ? 3.208 -2.422 -0.334 1.00 98.06 125 ILE A N 1
ATOM 926 C CA . ILE A 1 125 ? 3.328 -1.685 0.928 1.00 98.06 125 ILE A CA 1
ATOM 927 C C . ILE A 1 125 ? 2.148 -2.074 1.811 1.00 98.06 125 ILE A C 1
ATOM 929 O O . ILE A 1 125 ? 1.005 -2.041 1.359 1.00 98.06 125 ILE A O 1
ATOM 933 N N . VAL A 1 126 ? 2.427 -2.415 3.062 1.00 98.50 126 VAL A N 1
ATOM 934 C CA . VAL A 1 126 ? 1.428 -2.556 4.119 1.00 98.50 126 VAL A CA 1
ATOM 935 C C . VAL A 1 126 ? 1.727 -1.501 5.171 1.00 98.50 126 VAL A C 1
ATOM 937 O O . VAL A 1 126 ? 2.806 -1.519 5.761 1.00 98.50 126 VAL A O 1
ATOM 940 N N . ASP A 1 127 ? 0.765 -0.615 5.392 1.00 97.94 127 ASP A N 1
ATOM 941 C CA . ASP A 1 127 ? 0.769 0.384 6.455 1.00 97.94 127 ASP A CA 1
ATOM 942 C C . ASP A 1 127 ? -0.412 0.103 7.397 1.00 97.94 127 ASP A C 1
ATOM 944 O O . ASP A 1 127 ? -1.544 -0.074 6.932 1.00 97.94 127 ASP A O 1
ATOM 948 N N . ILE A 1 128 ? -0.160 -0.043 8.699 1.00 98.06 128 ILE A N 1
ATOM 949 C CA . ILE A 1 128 ? -1.200 -0.298 9.703 1.00 98.06 128 ILE A CA 1
ATOM 950 C C . ILE A 1 128 ? -0.920 0.508 10.965 1.00 98.06 128 ILE A C 1
ATOM 952 O O . ILE A 1 128 ? 0.106 0.311 11.615 1.00 98.06 128 ILE A O 1
ATOM 956 N N . PHE A 1 129 ? -1.901 1.296 11.393 1.00 96.12 129 PHE A N 1
ATOM 957 C CA . PHE A 1 129 ? -1.881 2.022 12.661 1.00 96.12 129 PHE A CA 1
ATOM 958 C C . PHE A 1 129 ? -3.171 1.790 13.462 1.00 96.12 129 PHE A C 1
ATOM 960 O O . PHE A 1 129 ? -4.158 1.228 12.968 1.00 96.12 129 PHE A O 1
ATOM 967 N N . GLU A 1 130 ? -3.142 2.170 14.739 1.00 95.00 130 GLU A N 1
ATOM 968 C CA . GLU A 1 130 ? -4.282 2.057 15.650 1.00 95.00 130 GLU A CA 1
ATOM 969 C C . GLU A 1 130 ? -4.997 3.404 15.827 1.00 95.00 130 GLU A C 1
ATOM 971 O O . GLU A 1 130 ? -4.380 4.395 16.206 1.00 95.00 130 GLU A O 1
ATOM 976 N N . ASP A 1 131 ? -6.314 3.419 15.617 1.00 93.25 131 ASP A N 1
ATOM 977 C CA . ASP A 1 131 ? -7.204 4.533 15.954 1.00 93.25 131 ASP A CA 1
ATOM 978 C C . ASP A 1 131 ? -8.573 3.989 16.404 1.00 93.25 131 ASP A C 1
ATOM 980 O O . ASP A 1 131 ? -9.202 3.174 15.723 1.00 93.25 131 ASP A O 1
ATOM 984 N N . ASP A 1 132 ? -9.043 4.435 17.572 1.00 94.62 132 ASP A N 1
ATOM 985 C CA . ASP A 1 132 ? -10.330 4.029 18.156 1.00 94.62 132 ASP A CA 1
ATOM 986 C C . ASP A 1 132 ? -11.544 4.730 17.504 1.00 94.62 132 ASP A C 1
ATOM 988 O O . ASP A 1 132 ? -12.701 4.436 17.830 1.00 94.62 132 ASP A O 1
ATOM 992 N N . THR A 1 133 ? -11.311 5.675 16.591 1.00 9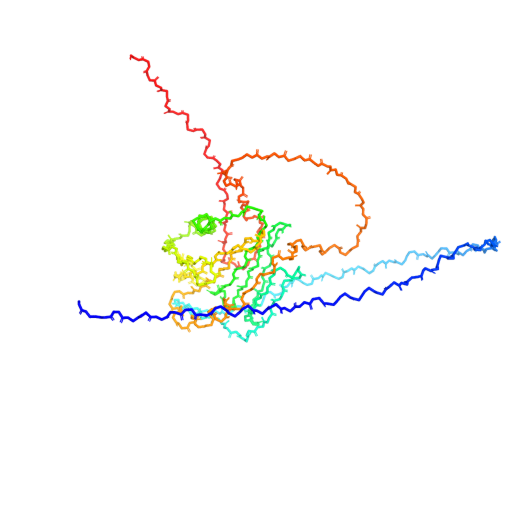5.62 133 THR A N 1
ATOM 993 C CA . THR A 1 133 ? -12.348 6.371 15.827 1.00 95.62 133 THR A CA 1
ATOM 994 C C . THR A 1 133 ? -12.993 5.421 14.830 1.00 95.62 133 THR A C 1
ATOM 996 O O . THR A 1 133 ? -12.317 4.863 13.982 1.00 95.62 133 THR A O 1
ATOM 999 N N . SER A 1 134 ? -14.320 5.275 14.856 1.00 96.81 134 SER A N 1
ATOM 1000 C CA . SER A 1 134 ? -15.033 4.573 13.780 1.00 96.81 134 SER A CA 1
ATOM 1001 C C . SER A 1 134 ? -15.215 5.516 12.594 1.00 96.81 134 SER A C 1
ATOM 1003 O O . SER A 1 134 ? -16.007 6.457 12.683 1.00 96.81 134 SER A O 1
ATOM 1005 N N . TYR A 1 135 ? -14.518 5.250 11.493 1.00 95.50 135 TYR A N 1
ATOM 1006 C CA . TYR A 1 135 ? -14.585 6.079 10.293 1.00 95.50 135 TYR A CA 1
ATOM 1007 C C . TYR A 1 135 ? -15.737 5.680 9.371 1.00 95.50 135 TYR A C 1
ATOM 1009 O O . TYR A 1 135 ? -16.122 4.513 9.286 1.00 95.50 135 TYR A O 1
ATOM 1017 N N . THR A 1 136 ? -16.294 6.663 8.666 1.00 96.88 136 THR A N 1
ATOM 1018 C CA . THR A 1 136 ? -17.148 6.425 7.495 1.00 96.88 136 THR A CA 1
ATOM 1019 C C . THR A 1 136 ? -16.297 6.189 6.250 1.00 96.88 136 THR A C 1
ATOM 1021 O O . THR A 1 136 ? -15.132 6.581 6.217 1.00 96.88 136 THR A O 1
ATOM 1024 N N . ASP A 1 137 ? -16.898 5.650 5.189 1.00 97.44 137 ASP A N 1
ATOM 1025 C CA . ASP A 1 137 ? -16.200 5.436 3.915 1.00 97.44 137 ASP A CA 1
ATOM 1026 C C . ASP A 1 137 ? -15.576 6.737 3.372 1.00 97.44 137 ASP A C 1
ATOM 1028 O O . ASP A 1 137 ? -14.414 6.760 2.973 1.00 97.44 137 ASP A O 1
ATOM 1032 N N . ASP A 1 138 ? -16.300 7.859 3.451 1.00 97.06 138 ASP A N 1
ATOM 1033 C CA . ASP A 1 138 ? -15.769 9.173 3.057 1.00 97.06 138 ASP A CA 1
ATOM 1034 C C . ASP A 1 138 ? -14.524 9.568 3.880 1.00 97.06 138 ASP A C 1
ATOM 1036 O O . ASP A 1 138 ? -13.552 10.076 3.332 1.00 97.06 138 ASP A O 1
ATOM 1040 N N . GLN A 1 139 ? -14.504 9.278 5.186 1.00 96.31 139 GLN A N 1
ATOM 1041 C CA . GLN A 1 139 ? -13.362 9.601 6.047 1.00 96.31 139 GLN A CA 1
ATOM 1042 C C . GLN A 1 139 ? -12.163 8.686 5.776 1.00 96.31 139 GLN A C 1
ATOM 1044 O O . GLN A 1 139 ? -11.031 9.158 5.773 1.00 96.31 139 GLN A O 1
ATOM 1049 N N . LEU A 1 140 ? -12.390 7.396 5.510 1.00 97.31 140 LEU A N 1
ATOM 1050 C CA . LEU A 1 140 ? -11.328 6.491 5.059 1.00 97.31 140 LEU A CA 1
ATOM 1051 C C . LEU A 1 140 ? -10.769 6.941 3.702 1.00 97.31 140 LEU A C 1
ATOM 1053 O O . LEU A 1 140 ? -9.557 6.952 3.502 1.00 97.31 140 LEU A O 1
ATOM 1057 N N . THR A 1 141 ? -11.632 7.395 2.794 1.00 98.12 141 THR A N 1
ATOM 1058 C CA . THR A 1 141 ? -11.217 7.976 1.510 1.00 98.12 141 THR A CA 1
ATOM 1059 C C . THR A 1 141 ? -10.345 9.215 1.711 1.00 98.12 141 THR A C 1
ATOM 1061 O O . THR A 1 141 ? -9.326 9.363 1.033 1.00 98.12 141 THR A O 1
ATOM 1064 N N . ASP A 1 142 ? -10.712 10.096 2.643 1.00 95.75 142 ASP A N 1
ATOM 1065 C CA . ASP A 1 142 ? -9.924 11.282 2.983 1.00 95.75 142 ASP A CA 1
ATOM 1066 C C . ASP A 1 142 ? -8.556 10.903 3.572 1.00 95.75 142 ASP A C 1
ATOM 1068 O O . ASP A 1 142 ? -7.539 11.474 3.169 1.00 95.75 142 ASP A O 1
ATOM 1072 N N . ILE A 1 143 ? -8.510 9.906 4.465 1.00 95.69 143 ILE A N 1
ATOM 1073 C CA . ILE A 1 143 ? -7.265 9.369 5.037 1.00 95.69 143 ILE A CA 1
ATOM 1074 C C . ILE A 1 143 ? -6.365 8.813 3.932 1.00 95.69 143 ILE A C 1
ATOM 1076 O O . ILE A 1 143 ? -5.194 9.188 3.853 1.00 95.69 143 ILE A O 1
ATOM 1080 N N . LEU A 1 144 ? -6.899 7.971 3.043 1.00 97.94 144 LEU A N 1
ATOM 1081 C CA . LEU A 1 144 ? -6.106 7.381 1.968 1.00 97.94 144 LEU A CA 1
ATOM 1082 C C . LEU A 1 144 ? -5.611 8.444 0.979 1.00 97.94 144 LEU A C 1
ATOM 1084 O O . LEU A 1 144 ? -4.450 8.424 0.579 1.00 97.94 144 LEU A O 1
ATOM 1088 N N . ASN A 1 145 ? -6.445 9.425 0.628 1.00 96.81 145 ASN A N 1
ATOM 1089 C CA . ASN A 1 145 ? -6.019 10.557 -0.194 1.00 96.81 145 ASN A CA 1
ATOM 1090 C C . ASN A 1 145 ? -4.897 11.366 0.466 1.00 96.81 145 ASN A C 1
ATOM 1092 O O . ASN A 1 145 ? -3.971 11.798 -0.222 1.00 96.81 145 ASN A O 1
ATOM 1096 N N . ALA A 1 146 ? -4.982 11.605 1.777 1.00 93.56 146 ALA A N 1
ATOM 1097 C CA . ALA A 1 146 ? -3.943 12.306 2.521 1.00 93.56 146 ALA A CA 1
ATOM 1098 C C . ALA A 1 146 ? -2.633 11.508 2.525 1.00 93.56 146 ALA A C 1
ATOM 1100 O O . ALA A 1 146 ? -1.585 12.074 2.218 1.00 93.56 146 ALA A O 1
ATOM 1101 N N . PHE A 1 147 ? -2.699 10.198 2.782 1.00 93.56 147 PHE A N 1
ATOM 1102 C CA . PHE A 1 147 ? -1.555 9.293 2.673 1.00 93.56 147 PHE A CA 1
ATOM 1103 C C . PHE A 1 147 ? -0.908 9.375 1.284 1.00 93.56 147 PHE A C 1
ATOM 1105 O O . PHE A 1 147 ? 0.283 9.663 1.175 1.00 93.56 147 PHE A O 1
ATOM 1112 N N . LEU A 1 148 ? -1.688 9.211 0.210 1.00 95.06 148 LEU A N 1
ATOM 1113 C CA . LEU A 1 148 ? -1.167 9.220 -1.159 1.00 95.06 148 LEU A CA 1
ATOM 1114 C C . LEU A 1 148 ? -0.544 10.567 -1.541 1.00 95.06 148 LEU A C 1
ATOM 1116 O O . LEU A 1 148 ? 0.537 10.601 -2.123 1.00 95.06 148 LEU A O 1
ATOM 1120 N N . LYS A 1 149 ? -1.179 11.686 -1.176 1.00 92.75 149 LYS A N 1
ATOM 1121 C CA . LYS A 1 149 ? -0.631 13.029 -1.426 1.00 92.75 149 LYS A CA 1
ATOM 1122 C C . LYS A 1 149 ? 0.659 13.276 -0.651 1.00 92.75 149 LYS A C 1
ATOM 1124 O O . LYS A 1 149 ? 1.591 13.835 -1.215 1.00 92.75 149 LYS A O 1
ATOM 1129 N N . ASN A 1 150 ? 0.739 12.844 0.603 1.00 88.81 150 ASN A N 1
ATOM 1130 C CA . ASN A 1 150 ? 1.943 13.027 1.413 1.00 88.81 150 ASN A CA 1
ATOM 1131 C C . ASN A 1 150 ? 3.103 12.144 0.926 1.00 88.81 150 ASN A C 1
ATOM 1133 O O . ASN A 1 150 ? 4.256 12.565 0.968 1.00 88.81 150 ASN A O 1
ATOM 1137 N N . SER A 1 151 ? 2.800 10.937 0.447 1.00 86.81 151 SER A N 1
ATOM 1138 C CA . SER A 1 151 ? 3.801 9.968 -0.008 1.00 86.81 151 SER A CA 1
ATOM 1139 C C . SER A 1 151 ? 4.259 10.212 -1.452 1.00 86.81 151 SER A C 1
ATOM 1141 O O . SER A 1 151 ? 5.436 10.024 -1.771 1.00 86.81 151 SER A O 1
ATOM 1143 N N . PHE A 1 152 ? 3.347 10.636 -2.335 1.00 89.38 152 PHE A N 1
ATOM 1144 C CA . PHE A 1 152 ? 3.561 10.672 -3.788 1.00 89.38 152 PHE A CA 1
ATOM 1145 C C . PHE A 1 152 ? 3.115 11.975 -4.468 1.00 89.38 152 PHE A C 1
ATOM 1147 O O . PHE A 1 152 ? 3.383 12.150 -5.653 1.00 89.38 152 PHE A O 1
ATOM 1154 N N . GLY A 1 153 ? 2.488 12.912 -3.753 1.00 92.38 153 GLY A N 1
ATOM 1155 C CA . GLY A 1 153 ? 1.889 14.122 -4.333 1.00 92.38 153 GLY A CA 1
ATOM 1156 C C . GLY A 1 153 ? 2.867 15.066 -5.033 1.00 92.38 153 GLY A C 1
ATOM 1157 O O . GLY A 1 153 ? 2.476 15.767 -5.963 1.00 92.38 153 GLY A O 1
ATOM 1158 N N . ASP A 1 154 ? 4.139 15.041 -4.632 1.00 92.75 154 ASP A N 1
ATOM 1159 C CA . ASP A 1 154 ? 5.210 15.825 -5.259 1.00 92.75 154 ASP A CA 1
ATOM 1160 C C . ASP A 1 154 ? 5.852 15.114 -6.465 1.00 92.75 154 ASP A C 1
ATOM 1162 O O . ASP A 1 154 ? 6.796 15.632 -7.073 1.00 92.75 154 ASP A O 1
ATOM 1166 N N . LYS A 1 155 ? 5.392 13.904 -6.815 1.00 91.62 155 LYS A N 1
ATOM 1167 C CA . LYS A 1 155 ? 5.913 13.169 -7.968 1.00 91.62 155 LYS A CA 1
ATOM 1168 C C . LYS A 1 155 ? 5.377 13.758 -9.279 1.00 91.62 155 LYS A C 1
ATOM 1170 O O . LYS A 1 155 ? 4.237 14.224 -9.329 1.00 91.62 155 LYS A O 1
ATOM 1175 N N . PRO A 1 156 ? 6.183 13.743 -10.357 1.00 94.00 156 PRO A N 1
ATOM 1176 C CA . PRO A 1 156 ? 5.725 14.193 -11.664 1.00 94.00 156 PRO A CA 1
ATOM 1177 C C . PRO A 1 156 ? 4.487 13.418 -12.110 1.00 94.00 156 PRO A C 1
ATOM 1179 O O . PRO A 1 156 ? 4.413 12.206 -11.917 1.00 94.00 156 PRO A O 1
ATOM 1182 N N . ASP A 1 157 ? 3.531 14.133 -12.698 1.00 97.19 157 ASP A N 1
ATOM 1183 C CA . ASP A 1 157 ? 2.289 13.569 -13.235 1.00 97.19 157 ASP A CA 1
ATOM 1184 C C . ASP A 1 157 ? 1.477 12.751 -12.214 1.00 97.19 157 ASP A C 1
ATOM 1186 O O . ASP A 1 157 ? 0.704 11.875 -12.596 1.00 97.19 157 ASP A O 1
ATOM 1190 N N . PHE A 1 158 ? 1.635 13.039 -10.914 1.00 97.75 158 PHE A N 1
ATOM 1191 C CA . PHE A 1 158 ? 0.849 12.379 -9.882 1.00 97.75 158 PHE A CA 1
ATOM 1192 C C . PHE A 1 158 ? -0.648 12.645 -10.076 1.00 97.75 158 PHE A C 1
ATOM 1194 O O . PHE A 1 158 ? -1.100 13.795 -10.124 1.00 97.75 158 PHE A O 1
ATOM 1201 N N . SER A 1 159 ? -1.425 11.570 -10.143 1.00 98.06 159 SER A N 1
ATOM 1202 C CA . SER A 1 159 ? -2.880 11.609 -10.239 1.00 98.06 159 SER A CA 1
ATOM 1203 C C . SER A 1 159 ? -3.506 10.488 -9.429 1.00 98.06 159 SER A C 1
ATOM 1205 O O . SER A 1 159 ? -2.923 9.417 -9.289 1.00 98.06 159 SER A O 1
ATOM 1207 N N . VAL A 1 160 ? -4.709 10.741 -8.924 1.00 98.31 160 VAL A N 1
ATOM 1208 C CA . VAL A 1 160 ? -5.531 9.780 -8.185 1.00 98.31 160 VAL A CA 1
ATOM 1209 C C . VAL A 1 160 ? -6.907 9.762 -8.838 1.00 98.31 160 VAL A C 1
ATOM 1211 O O . VAL A 1 160 ? -7.466 10.830 -9.107 1.00 98.31 160 VAL A O 1
ATOM 1214 N N . ASP A 1 161 ? -7.423 8.568 -9.097 1.00 98.56 161 ASP A N 1
ATOM 1215 C CA . ASP A 1 161 ? -8.750 8.354 -9.664 1.00 98.56 161 ASP A CA 1
ATOM 1216 C C . ASP A 1 161 ? -9.852 8.490 -8.598 1.00 98.56 161 ASP A C 1
ATOM 1218 O O . ASP A 1 161 ? -9.599 8.733 -7.414 1.00 98.56 161 ASP A O 1
ATOM 1222 N N . GLU A 1 162 ? -11.113 8.376 -9.021 1.00 98.00 162 GLU A N 1
ATOM 1223 C CA . GLU A 1 162 ? -12.246 8.374 -8.094 1.00 98.00 162 GLU A CA 1
ATOM 1224 C C . GLU A 1 162 ? -12.232 7.114 -7.199 1.00 98.00 162 GLU A C 1
ATOM 1226 O O . GLU A 1 162 ? -11.849 6.037 -7.659 1.00 98.00 162 GLU A O 1
ATOM 1231 N N . PRO A 1 163 ? -12.660 7.219 -5.925 1.00 98.38 163 PRO A N 1
ATOM 1232 C CA . PRO A 1 163 ? -12.716 6.082 -5.008 1.00 98.38 163 PRO A CA 1
ATOM 1233 C C . PRO A 1 163 ? -13.710 5.014 -5.460 1.00 98.38 163 PRO A C 1
ATOM 1235 O O . PRO A 1 163 ? -14.849 5.312 -5.828 1.00 98.38 163 PRO A O 1
ATOM 1238 N N . GLU A 1 164 ? -13.310 3.752 -5.315 1.00 98.50 164 GLU A N 1
ATOM 1239 C CA . GLU A 1 164 ? -14.155 2.591 -5.578 1.00 98.50 164 GLU A CA 1
ATOM 1240 C C . GLU A 1 164 ? -14.339 1.735 -4.319 1.00 98.50 164 GLU A C 1
ATOM 1242 O O . GLU A 1 164 ? -13.412 1.071 -3.850 1.00 98.50 164 GLU A O 1
ATOM 1247 N N . THR A 1 165 ? -15.563 1.688 -3.788 1.00 97.88 165 THR A N 1
ATOM 1248 C CA . THR A 1 165 ? -15.912 0.778 -2.686 1.00 97.88 165 THR A CA 1
ATOM 1249 C C . THR A 1 165 ? -15.939 -0.674 -3.162 1.00 97.88 165 THR A C 1
ATOM 1251 O O . THR A 1 165 ? -16.672 -1.030 -4.090 1.00 97.88 165 THR A O 1
ATOM 1254 N N . GLN A 1 166 ? -15.188 -1.529 -2.478 1.00 97.12 166 GLN A N 1
ATOM 1255 C CA . GLN A 1 166 ? -15.058 -2.949 -2.774 1.00 97.12 166 GLN A CA 1
ATOM 1256 C C . GLN A 1 166 ? -16.128 -3.792 -2.047 1.00 97.12 166 GLN A C 1
ATOM 1258 O O . GLN A 1 166 ? -16.725 -3.350 -1.060 1.00 97.12 166 GLN A O 1
ATOM 1263 N N . PRO A 1 167 ? -16.397 -5.039 -2.490 1.00 94.94 167 PRO A N 1
ATOM 1264 C CA . PRO A 1 167 ? -17.409 -5.902 -1.870 1.00 94.94 167 PRO A CA 1
ATOM 1265 C C . PRO A 1 167 ? -17.164 -6.253 -0.393 1.00 94.94 167 PRO A C 1
ATOM 1267 O O . PRO A 1 167 ? -18.107 -6.625 0.307 1.00 94.94 167 PRO A O 1
ATOM 1270 N N . ASP A 1 168 ? -15.917 -6.180 0.069 1.00 92.19 168 ASP A N 1
ATOM 1271 C CA . ASP A 1 168 ? -15.501 -6.467 1.447 1.00 92.19 168 ASP A CA 1
ATOM 1272 C C . ASP A 1 168 ? -15.539 -5.239 2.377 1.00 92.19 168 ASP A C 1
ATOM 1274 O O . ASP A 1 168 ? -15.249 -5.367 3.575 1.00 92.19 168 ASP A O 1
ATOM 1278 N N . GLY A 1 169 ? -15.946 -4.086 1.833 1.00 94.50 169 GLY A N 1
ATOM 1279 C CA . GLY A 1 169 ? -16.036 -2.799 2.515 1.00 94.50 169 GLY A CA 1
ATOM 1280 C C . GLY A 1 169 ? -14.757 -1.964 2.469 1.00 94.50 169 GLY A C 1
ATOM 1281 O O . GLY A 1 169 ? -14.775 -0.852 2.988 1.00 94.50 169 GLY A O 1
ATOM 1282 N N . SER A 1 170 ? -13.670 -2.460 1.871 1.00 98.00 170 SER A N 1
ATOM 1283 C CA . SER A 1 170 ? -12.482 -1.639 1.625 1.00 98.00 170 SER A CA 1
ATOM 1284 C C . SER A 1 170 ? -12.743 -0.593 0.535 1.00 98.00 170 SER A C 1
ATOM 1286 O O . SER A 1 170 ? -13.692 -0.699 -0.249 1.00 98.00 170 SER A O 1
ATOM 1288 N N . ILE A 1 171 ? -11.905 0.439 0.485 1.00 98.69 171 ILE A N 1
ATOM 1289 C CA . ILE A 1 171 ? -11.965 1.499 -0.527 1.00 98.69 171 ILE A CA 1
ATOM 1290 C C . ILE A 1 171 ? -10.682 1.463 -1.334 1.00 98.69 171 ILE A C 1
ATOM 1292 O O . ILE A 1 171 ? -9.598 1.577 -0.768 1.00 98.69 171 ILE A O 1
ATOM 1296 N N . LEU A 1 172 ? -10.819 1.336 -2.648 1.00 98.62 172 LEU A N 1
ATOM 1297 C CA . LEU A 1 172 ? -9.726 1.414 -3.603 1.00 98.62 172 LEU A CA 1
ATOM 1298 C C . LEU A 1 172 ? -9.572 2.849 -4.110 1.00 98.62 172 LEU A C 1
ATOM 1300 O O . LEU A 1 172 ? -10.545 3.468 -4.539 1.00 98.62 172 LEU A O 1
ATOM 1304 N N . LEU A 1 173 ? -8.336 3.337 -4.130 1.00 98.62 173 LEU A N 1
ATOM 1305 C CA . LEU A 1 173 ? -7.905 4.430 -4.992 1.00 98.62 173 LEU A CA 1
ATOM 1306 C C . LEU A 1 173 ? -6.816 3.909 -5.930 1.00 98.62 173 LEU A C 1
ATOM 1308 O O . LEU A 1 173 ? -5.752 3.478 -5.474 1.00 98.62 173 LEU A O 1
ATOM 1312 N N . ALA A 1 174 ? -7.090 3.959 -7.232 1.00 98.31 174 ALA A N 1
ATOM 1313 C CA . ALA A 1 174 ? -6.067 3.825 -8.258 1.00 98.31 174 ALA A CA 1
ATOM 1314 C C . ALA A 1 174 ? -5.357 5.173 -8.429 1.00 98.31 174 ALA A C 1
ATOM 1316 O O . ALA A 1 174 ? -5.969 6.239 -8.329 1.00 98.31 174 ALA A O 1
ATOM 1317 N N . TRP A 1 175 ? -4.051 5.138 -8.640 1.00 98.38 175 TRP A N 1
ATOM 1318 C CA . TRP A 1 175 ? -3.233 6.332 -8.785 1.00 98.38 175 TRP A CA 1
ATOM 1319 C C . TRP A 1 175 ? -2.012 6.040 -9.648 1.00 98.38 175 TRP A C 1
ATOM 1321 O O . TRP A 1 175 ? -1.656 4.890 -9.898 1.00 98.38 175 TRP A O 1
ATOM 1331 N N . SER A 1 176 ? -1.358 7.089 -10.126 1.00 97.81 176 SER A N 1
ATOM 1332 C CA . SER A 1 176 ? -0.158 6.962 -10.948 1.00 97.81 176 SER A CA 1
ATOM 1333 C C . SER A 1 176 ? 0.790 8.123 -10.732 1.00 97.81 176 SER A C 1
ATOM 1335 O O . SER A 1 176 ? 0.375 9.177 -10.257 1.00 97.81 176 SER A O 1
ATOM 1337 N N . TYR A 1 177 ? 2.052 7.936 -11.104 1.00 95.94 177 TYR A N 1
ATOM 1338 C CA . TYR A 1 177 ? 3.029 9.010 -11.278 1.00 95.94 177 TYR A CA 1
ATOM 1339 C C . TYR A 1 177 ? 4.152 8.564 -12.217 1.00 95.94 177 TYR A C 1
ATOM 1341 O O . TYR A 1 177 ? 4.380 7.368 -12.408 1.00 95.94 177 TYR A O 1
ATOM 1349 N N . THR A 1 178 ? 4.908 9.523 -12.742 1.00 91.31 178 THR A N 1
ATOM 1350 C CA . THR A 1 178 ? 6.099 9.257 -13.555 1.00 91.31 178 THR A CA 1
ATOM 1351 C C . THR A 1 178 ? 7.333 9.151 -12.655 1.00 91.31 178 THR A C 1
ATOM 1353 O O . THR A 1 178 ? 7.756 10.121 -12.017 1.00 91.31 178 THR A O 1
ATOM 1356 N N . ALA A 1 179 ? 7.930 7.963 -12.596 1.00 88.12 179 ALA A N 1
ATOM 1357 C CA . ALA A 1 179 ? 9.213 7.689 -11.959 1.00 88.12 179 ALA A CA 1
ATOM 1358 C C . ALA A 1 179 ? 10.370 7.770 -12.967 1.00 88.12 179 ALA A C 1
ATOM 1360 O O . ALA A 1 179 ? 10.167 7.842 -14.178 1.00 88.12 179 ALA A O 1
ATOM 1361 N N . THR A 1 180 ? 11.600 7.705 -12.461 1.00 82.38 180 THR A N 1
ATOM 1362 C CA . THR A 1 180 ? 12.803 7.539 -13.282 1.00 82.38 180 THR A CA 1
ATOM 1363 C C . THR A 1 180 ? 13.455 6.218 -12.900 1.00 82.38 180 THR A C 1
ATOM 1365 O O . THR A 1 180 ? 13.852 6.048 -11.748 1.00 82.38 180 THR A O 1
ATOM 1368 N N . ALA A 1 181 ? 13.555 5.285 -13.847 1.00 75.56 181 ALA A N 1
ATOM 1369 C CA . ALA A 1 181 ? 14.337 4.067 -13.672 1.00 75.56 181 ALA A CA 1
ATOM 1370 C C . ALA A 1 181 ? 15.836 4.396 -13.642 1.00 75.56 181 ALA A C 1
ATOM 1372 O O . ALA A 1 181 ? 16.275 5.420 -14.157 1.00 75.56 181 ALA A O 1
ATOM 1373 N N . ASP A 1 182 ? 16.659 3.504 -13.104 1.00 71.62 182 ASP A N 1
ATOM 1374 C CA . ASP A 1 182 ? 18.089 3.778 -12.894 1.00 71.62 182 ASP A CA 1
ATOM 1375 C C . ASP A 1 182 ? 18.922 3.856 -14.187 1.00 71.62 182 ASP A C 1
ATOM 1377 O O . ASP A 1 182 ? 20.116 4.133 -14.145 1.00 71.62 182 ASP A O 1
ATOM 1381 N N . ASN A 1 183 ? 18.314 3.612 -15.348 1.00 72.56 183 ASN A N 1
ATOM 1382 C CA . ASN A 1 183 ? 18.896 3.918 -16.657 1.00 72.56 183 ASN A CA 1
ATOM 1383 C C . ASN A 1 183 ? 18.444 5.292 -17.202 1.00 72.56 183 ASN A C 1
ATOM 1385 O O . ASN A 1 183 ? 18.511 5.509 -18.412 1.00 72.56 183 ASN A O 1
ATOM 1389 N N . ASP A 1 184 ? 17.950 6.178 -16.331 1.00 79.31 184 ASP A N 1
ATOM 1390 C CA . ASP A 1 184 ? 17.384 7.502 -16.627 1.00 79.31 184 ASP A CA 1
ATOM 1391 C C . ASP A 1 184 ? 16.127 7.483 -17.522 1.00 79.31 184 ASP A C 1
ATOM 1393 O O . ASP A 1 184 ? 15.720 8.514 -18.067 1.00 79.31 184 ASP A O 1
ATOM 1397 N N . THR A 1 185 ? 15.489 6.321 -17.688 1.00 78.50 185 THR A N 1
ATOM 1398 C CA . THR A 1 185 ? 14.262 6.196 -18.487 1.00 78.50 185 THR A CA 1
ATOM 1399 C C . THR A 1 185 ? 13.052 6.592 -17.639 1.00 78.50 185 THR A C 1
ATOM 1401 O O . THR A 1 185 ? 12.913 6.075 -16.528 1.00 78.50 185 THR A O 1
ATOM 1404 N N . PRO A 1 186 ? 12.166 7.485 -18.120 1.00 85.50 186 PRO A N 1
ATOM 1405 C CA . PRO A 1 186 ? 10.905 7.753 -17.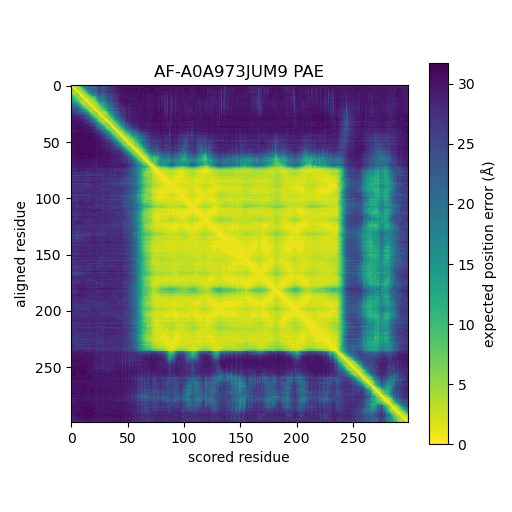441 1.00 85.50 186 PRO A CA 1
ATOM 1406 C C . PRO A 1 186 ? 10.010 6.510 -17.485 1.00 85.50 186 PRO A C 1
ATOM 1408 O O . PRO A 1 186 ? 9.887 5.871 -18.531 1.00 85.50 186 PRO A O 1
ATOM 1411 N N . VAL A 1 187 ? 9.399 6.178 -16.353 1.00 86.62 187 VAL A N 1
ATOM 1412 C CA . VAL A 1 187 ? 8.517 5.020 -16.190 1.00 86.62 187 VAL A CA 1
ATOM 1413 C C . VAL A 1 187 ? 7.243 5.465 -15.500 1.00 86.62 187 VAL A C 1
ATOM 1415 O O . VAL A 1 187 ? 7.288 5.923 -14.361 1.00 86.62 187 VAL A O 1
ATOM 1418 N N . ASP A 1 188 ? 6.110 5.287 -16.168 1.00 92.19 188 ASP A N 1
ATOM 1419 C CA . ASP A 1 188 ? 4.807 5.500 -15.549 1.00 92.19 188 ASP A CA 1
ATOM 1420 C C . ASP A 1 188 ? 4.540 4.337 -14.592 1.00 92.19 188 ASP A C 1
ATOM 1422 O O . ASP A 1 188 ? 4.460 3.180 -15.014 1.00 92.19 188 ASP A O 1
ATOM 1426 N N . LEU A 1 189 ? 4.420 4.634 -13.302 1.00 93.00 189 LEU A N 1
ATOM 1427 C CA . LEU A 1 189 ? 4.027 3.662 -12.291 1.00 93.00 189 LEU A CA 1
ATOM 1428 C C . LEU A 1 189 ? 2.540 3.809 -11.994 1.00 93.00 189 LEU A C 1
ATOM 1430 O O . LEU A 1 189 ? 2.028 4.921 -11.864 1.00 93.00 189 LEU A O 1
ATOM 1434 N N . LEU A 1 190 ? 1.869 2.669 -11.869 1.00 97.25 190 LEU A N 1
ATOM 1435 C CA . LEU A 1 190 ? 0.482 2.552 -11.457 1.00 97.25 190 LEU A CA 1
ATOM 1436 C C . LEU A 1 190 ? 0.431 1.918 -10.071 1.00 97.25 190 LEU A C 1
ATOM 1438 O O . LEU A 1 190 ? 1.019 0.859 -9.834 1.00 97.25 190 LEU A O 1
ATOM 1442 N N . GLY A 1 191 ? -0.271 2.586 -9.167 1.00 97.00 191 GLY A N 1
ATOM 1443 C CA . GLY A 1 191 ? -0.524 2.136 -7.816 1.00 97.00 191 GLY A CA 1
ATOM 1444 C C . GLY A 1 191 ? -2.003 1.853 -7.588 1.00 97.00 191 GLY A C 1
ATOM 1445 O O . GLY A 1 191 ? -2.863 2.626 -8.000 1.00 97.00 191 GLY A O 1
ATOM 1446 N N . ASN A 1 192 ? -2.294 0.758 -6.893 1.00 98.25 192 ASN A N 1
ATOM 1447 C CA . ASN A 1 192 ? -3.619 0.475 -6.350 1.00 98.25 192 ASN A CA 1
ATOM 1448 C C . ASN A 1 192 ? -3.499 0.419 -4.836 1.00 98.25 192 ASN A C 1
ATOM 1450 O O . ASN A 1 192 ? -2.801 -0.460 -4.318 1.00 98.25 192 ASN A O 1
ATOM 1454 N N . SER A 1 193 ? -4.168 1.340 -4.145 1.00 98.69 193 SER A N 1
ATOM 1455 C CA . SER A 1 193 ? -4.187 1.385 -2.687 1.00 98.69 193 SER A CA 1
ATOM 1456 C C . SER A 1 193 ? -5.581 1.107 -2.150 1.00 98.69 193 SER A C 1
ATOM 1458 O O . SER A 1 193 ? -6.551 1.730 -2.570 1.00 98.69 193 SER A O 1
ATOM 1460 N N . PHE A 1 194 ? -5.659 0.189 -1.197 1.00 98.75 194 PHE A N 1
ATOM 1461 C CA . PHE A 1 194 ? -6.873 -0.228 -0.518 1.00 98.75 194 PHE A CA 1
ATOM 1462 C C . PHE A 1 194 ? -6.790 0.226 0.928 1.00 98.75 194 PHE A C 1
ATOM 1464 O O . PHE A 1 194 ? -5.813 -0.096 1.601 1.00 98.75 194 PHE A O 1
ATOM 1471 N N . ILE A 1 195 ? -7.802 0.945 1.405 1.00 98.75 195 ILE A N 1
ATOM 1472 C CA . ILE A 1 195 ? -7.943 1.269 2.824 1.00 98.75 195 ILE A CA 1
ATOM 1473 C C . ILE A 1 195 ? -9.131 0.527 3.428 1.00 98.75 195 ILE A C 1
ATOM 1475 O O . ILE A 1 195 ? -10.218 0.485 2.850 1.00 98.75 195 ILE A O 1
ATOM 1479 N N . GLU A 1 196 ? -8.936 -0.049 4.610 1.00 98.50 196 GLU A N 1
ATOM 1480 C CA . GLU A 1 196 ? -10.013 -0.628 5.409 1.00 98.50 196 GLU A CA 1
ATOM 1481 C C . GLU A 1 196 ? -9.800 -0.389 6.906 1.00 98.50 196 GLU A C 1
ATOM 1483 O O . GLU A 1 196 ? -8.680 -0.176 7.375 1.00 98.50 196 GLU A O 1
ATOM 1488 N N . GLN A 1 197 ? -10.896 -0.455 7.667 1.00 98.31 197 GLN A N 1
ATOM 1489 C CA . GLN A 1 197 ? -10.853 -0.452 9.124 1.00 98.31 197 GLN A CA 1
ATOM 1490 C C . GLN A 1 197 ? -11.451 -1.742 9.692 1.00 98.31 197 GLN A C 1
ATOM 1492 O O . GLN A 1 197 ? -12.584 -2.124 9.382 1.00 98.31 197 GLN A O 1
ATOM 1497 N N . ARG A 1 198 ? -10.704 -2.405 10.580 1.00 97.38 198 ARG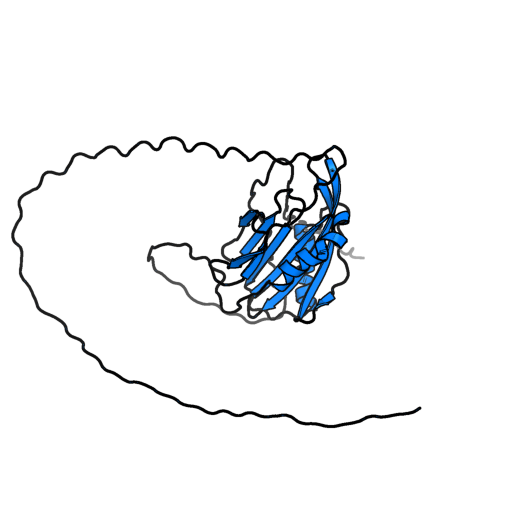 A N 1
ATOM 1498 C CA . ARG A 1 198 ? -11.141 -3.598 11.319 1.00 97.38 198 ARG A CA 1
ATOM 1499 C C . ARG A 1 198 ? -10.877 -3.384 12.808 1.00 97.38 198 ARG A C 1
ATOM 1501 O O . ARG A 1 198 ? -9.735 -3.403 13.256 1.00 97.38 198 ARG A O 1
ATOM 1508 N N . GLY A 1 199 ? -11.936 -3.198 13.597 1.00 96.19 199 GLY A N 1
ATOM 1509 C CA . GLY A 1 199 ? -11.777 -2.810 15.003 1.00 96.19 199 GLY A CA 1
ATOM 1510 C C . GLY A 1 199 ? -11.096 -1.444 15.100 1.00 96.19 199 GLY A C 1
ATOM 1511 O O . GLY A 1 199 ? -11.531 -0.514 14.429 1.00 96.19 199 GLY A O 1
ATOM 1512 N N . ASN A 1 200 ? -10.027 -1.343 15.891 1.00 95.75 200 ASN A N 1
ATOM 1513 C CA . ASN A 1 200 ? -9.209 -0.132 15.979 1.00 95.75 200 ASN A CA 1
ATOM 1514 C C . ASN A 1 200 ? -8.039 -0.103 14.980 1.00 95.75 200 ASN A C 1
ATOM 1516 O O . ASN A 1 200 ? -7.200 0.780 15.070 1.00 95.75 200 ASN A O 1
ATOM 1520 N N . LYS A 1 201 ? -7.930 -1.068 14.058 1.00 97.62 201 LYS A N 1
ATOM 1521 C CA . LYS A 1 201 ? -6.865 -1.096 13.047 1.00 97.62 201 LYS A CA 1
ATOM 1522 C C . LYS A 1 201 ? -7.333 -0.391 11.788 1.00 97.62 201 LYS A C 1
ATOM 1524 O O . LYS A 1 201 ? -8.318 -0.831 11.191 1.00 97.62 201 LYS A O 1
ATOM 1529 N N . VAL A 1 202 ? -6.614 0.646 11.380 1.00 98.12 202 VAL A N 1
ATOM 1530 C CA . VAL A 1 202 ? -6.716 1.228 10.039 1.00 98.12 202 VAL A CA 1
ATOM 1531 C C . VAL A 1 202 ? -5.545 0.693 9.236 1.00 98.12 202 VAL A C 1
ATOM 1533 O O . VAL A 1 202 ? -4.409 0.732 9.701 1.00 98.12 202 VAL A O 1
ATOM 1536 N N . SER A 1 203 ? -5.826 0.150 8.058 1.00 98.50 203 SER A N 1
ATOM 1537 C CA . SER A 1 203 ? -4.810 -0.445 7.202 1.00 98.50 203 SER A CA 1
ATOM 1538 C C . SER A 1 203 ? -4.886 0.101 5.793 1.00 98.50 203 SER A C 1
ATOM 1540 O O . SER A 1 203 ? -5.978 0.222 5.240 1.00 98.50 203 SER A O 1
ATOM 1542 N N . ILE A 1 204 ? -3.716 0.371 5.220 1.00 98.75 204 ILE A N 1
ATOM 1543 C CA . ILE A 1 204 ? -3.517 0.695 3.817 1.00 98.75 204 ILE A CA 1
ATOM 1544 C C . ILE A 1 204 ? -2.637 -0.393 3.192 1.00 98.75 204 ILE A C 1
ATOM 1546 O O . ILE A 1 204 ? -1.470 -0.552 3.549 1.00 98.75 204 ILE A O 1
ATOM 1550 N N . LEU A 1 205 ? -3.186 -1.127 2.226 1.00 98.75 205 LEU A N 1
ATOM 1551 C CA . LEU A 1 205 ? -2.439 -2.039 1.362 1.00 98.75 205 LEU A CA 1
ATOM 1552 C C . LEU A 1 205 ? -2.239 -1.367 0.009 1.00 98.75 205 LEU A C 1
ATOM 1554 O O . LEU A 1 205 ? -3.208 -1.001 -0.643 1.00 98.75 205 LEU A O 1
ATOM 1558 N N . THR A 1 206 ? -1.000 -1.241 -0.447 1.00 98.50 206 THR A N 1
ATOM 1559 C CA . THR A 1 206 ? -0.681 -0.682 -1.764 1.00 98.50 206 THR A CA 1
ATOM 1560 C C . THR A 1 206 ? 0.077 -1.695 -2.601 1.00 98.50 206 THR A C 1
ATOM 1562 O O . THR A 1 206 ? 1.022 -2.308 -2.117 1.00 98.50 206 THR A O 1
ATOM 1565 N N . THR A 1 207 ? -0.289 -1.827 -3.872 1.00 98.00 207 THR A N 1
ATOM 1566 C CA . THR A 1 207 ? 0.542 -2.473 -4.898 1.00 98.00 207 THR A CA 1
ATOM 1567 C C . THR A 1 207 ? 1.013 -1.418 -5.888 1.00 98.00 207 THR A C 1
ATOM 1569 O O . THR A 1 207 ? 0.254 -0.499 -6.183 1.00 98.00 207 THR A O 1
ATOM 1572 N N . LEU A 1 208 ? 2.252 -1.519 -6.366 1.00 94.81 208 LEU A N 1
ATOM 1573 C CA . LEU A 1 208 ? 2.865 -0.572 -7.299 1.00 94.81 208 LEU A CA 1
ATOM 1574 C C . LEU A 1 208 ? 3.577 -1.345 -8.403 1.00 94.81 208 LEU A C 1
ATOM 1576 O O . LEU A 1 208 ? 4.371 -2.236 -8.100 1.00 94.81 208 LEU A O 1
ATOM 1580 N N . VAL A 1 209 ? 3.303 -1.015 -9.663 1.00 94.75 209 VAL A N 1
ATOM 1581 C CA . VAL A 1 209 ? 3.907 -1.677 -10.827 1.00 94.75 209 VAL A CA 1
ATOM 1582 C C . VAL A 1 209 ? 4.065 -0.718 -12.013 1.00 94.75 209 VAL A C 1
ATOM 1584 O O . VAL A 1 209 ? 3.375 0.300 -12.059 1.00 94.75 209 VAL A O 1
ATOM 1587 N N . PRO A 1 210 ? 4.909 -1.024 -13.016 1.00 94.19 210 PRO A N 1
ATOM 1588 C CA . PRO A 1 210 ? 4.940 -0.276 -14.268 1.00 94.19 210 PRO A CA 1
ATOM 1589 C C . PRO A 1 210 ? 3.611 -0.386 -15.017 1.00 94.19 210 PRO A C 1
ATOM 1591 O O . PRO A 1 210 ? 3.055 -1.475 -15.180 1.00 94.19 210 PRO A O 1
ATOM 1594 N N . SER A 1 211 ? 3.102 0.752 -15.483 1.00 93.88 211 SER A N 1
ATOM 1595 C CA . SER A 1 211 ? 1.808 0.859 -16.165 1.00 93.88 211 SER A CA 1
ATOM 1596 C C . SER A 1 211 ? 1.751 0.007 -17.440 1.00 93.88 211 SER A C 1
ATOM 1598 O O . SER A 1 211 ? 0.745 -0.643 -17.723 1.00 93.88 211 SER A O 1
ATOM 1600 N N . ASP A 1 212 ? 2.862 -0.082 -18.174 1.00 93.50 212 ASP A N 1
ATOM 1601 C CA . ASP A 1 212 ? 2.987 -0.908 -19.379 1.00 93.50 212 ASP A CA 1
ATOM 1602 C C . ASP A 1 212 ? 2.941 -2.421 -19.099 1.00 93.50 212 ASP A C 1
ATOM 1604 O O . ASP A 1 212 ? 2.595 -3.206 -19.985 1.00 93.50 212 ASP A O 1
ATOM 1608 N N . GLN A 1 213 ? 3.236 -2.831 -17.864 1.00 94.44 213 GLN A N 1
ATOM 1609 C CA . GLN A 1 213 ? 3.202 -4.223 -17.422 1.00 94.44 213 GLN A CA 1
ATOM 1610 C C . GLN A 1 213 ? 1.901 -4.593 -16.704 1.00 94.44 213 GLN A C 1
ATOM 1612 O O . GLN A 1 213 ? 1.605 -5.787 -16.597 1.00 94.44 213 GLN A O 1
ATOM 1617 N N . PHE A 1 214 ? 1.108 -3.608 -16.259 1.00 94.50 214 PHE A N 1
ATOM 1618 C CA . PHE A 1 214 ? -0.071 -3.805 -15.410 1.00 94.50 214 PHE A CA 1
ATOM 1619 C C . PHE A 1 214 ? -1.008 -4.900 -15.927 1.00 94.50 214 PHE A C 1
ATOM 1621 O O . PHE A 1 214 ? -1.268 -5.866 -15.217 1.00 94.50 214 PHE A O 1
ATOM 1628 N N . GLU A 1 215 ? -1.446 -4.824 -17.187 1.00 95.00 215 GLU A N 1
ATOM 1629 C CA . GLU A 1 215 ? -2.381 -5.803 -17.767 1.00 95.00 215 GLU A CA 1
ATOM 1630 C C . GLU A 1 215 ? -1.852 -7.246 -17.734 1.00 95.00 215 GLU A C 1
ATOM 1632 O O . GLU A 1 215 ? -2.626 -8.194 -17.609 1.00 95.00 215 GLU A O 1
ATOM 1637 N N . THR A 1 216 ? -0.532 -7.424 -17.825 1.00 95.44 216 THR A N 1
ATOM 1638 C CA . THR A 1 216 ? 0.104 -8.750 -17.833 1.00 95.44 216 THR A CA 1
ATOM 1639 C C . THR A 1 216 ? 0.233 -9.325 -16.425 1.00 95.44 216 THR A C 1
ATOM 1641 O O . THR A 1 216 ? 0.110 -10.535 -16.239 1.00 95.44 216 THR A O 1
ATOM 1644 N N . ILE A 1 217 ? 0.475 -8.474 -15.429 1.00 94.88 217 ILE A N 1
ATOM 1645 C CA . ILE A 1 217 ? 0.759 -8.896 -14.049 1.00 94.88 217 ILE A CA 1
ATOM 1646 C C . ILE A 1 217 ? -0.429 -8.723 -13.103 1.00 94.88 217 ILE A C 1
ATOM 1648 O O . ILE A 1 217 ? -0.354 -9.182 -11.966 1.00 94.88 217 ILE A O 1
ATOM 1652 N N . ARG A 1 218 ? -1.534 -8.133 -13.570 1.00 95.25 218 ARG A N 1
ATOM 1653 C CA . ARG A 1 218 ? -2.742 -7.877 -12.778 1.00 95.25 218 ARG A CA 1
ATOM 1654 C C . ARG A 1 218 ? -3.235 -9.113 -12.033 1.00 95.25 218 ARG A C 1
ATOM 1656 O O . ARG A 1 218 ? -3.511 -9.041 -10.846 1.00 95.25 218 ARG A O 1
ATOM 1663 N N . GLU A 1 219 ? -3.288 -10.269 -12.696 1.00 96.56 219 GLU A N 1
ATOM 1664 C CA . GLU A 1 219 ? -3.719 -11.513 -12.038 1.00 96.56 219 GLU A CA 1
ATOM 1665 C C . GLU A 1 219 ? -2.796 -11.890 -10.865 1.00 96.56 219 GLU A C 1
ATOM 1667 O O . GLU A 1 219 ? -3.265 -12.365 -9.837 1.00 96.56 219 GLU A O 1
ATOM 1672 N N . ARG A 1 220 ? -1.489 -11.620 -10.977 1.00 96.44 220 ARG A N 1
ATOM 1673 C CA . ARG A 1 220 ? -0.493 -11.908 -9.933 1.00 96.44 220 ARG A CA 1
ATOM 1674 C C . ARG A 1 220 ? -0.583 -10.915 -8.776 1.00 96.44 220 ARG A C 1
ATOM 1676 O O . ARG A 1 220 ? -0.443 -11.315 -7.624 1.00 96.44 220 ARG A O 1
ATOM 1683 N N . THR A 1 221 ? -0.836 -9.637 -9.057 1.00 96.31 221 THR A N 1
ATOM 1684 C CA . THR A 1 221 ? -1.092 -8.642 -8.003 1.00 96.31 221 THR A CA 1
ATOM 1685 C C . THR A 1 221 ? -2.416 -8.915 -7.295 1.00 96.31 221 THR A C 1
ATOM 1687 O O . THR A 1 221 ? -2.471 -8.832 -6.072 1.00 96.31 221 THR A O 1
ATOM 1690 N N . ASP A 1 222 ? -3.451 -9.332 -8.029 1.00 96.75 222 ASP A N 1
ATOM 1691 C CA . ASP A 1 222 ? -4.743 -9.720 -7.459 1.00 96.75 222 ASP A CA 1
ATOM 1692 C C . ASP A 1 222 ? -4.600 -10.953 -6.554 1.00 96.75 222 ASP A C 1
ATOM 1694 O O . ASP A 1 222 ? -5.221 -11.010 -5.493 1.00 96.75 222 ASP A O 1
ATOM 1698 N N . GLU A 1 223 ? -3.772 -11.938 -6.925 1.00 97.56 223 GLU A N 1
ATOM 1699 C CA . GLU A 1 223 ? -3.445 -13.081 -6.058 1.00 97.56 223 GLU A CA 1
ATOM 1700 C C . GLU A 1 223 ? -2.871 -12.617 -4.709 1.00 97.56 223 GLU A C 1
ATOM 1702 O O . GLU A 1 223 ? -3.343 -13.071 -3.668 1.00 97.56 223 GLU A O 1
ATOM 1707 N N . ILE A 1 224 ? -1.923 -11.672 -4.710 1.00 98.12 224 ILE A N 1
ATOM 1708 C CA . ILE A 1 224 ? -1.345 -11.101 -3.481 1.00 98.12 224 ILE A CA 1
ATOM 1709 C C . ILE A 1 224 ? -2.426 -10.387 -2.660 1.00 98.12 224 ILE A C 1
ATOM 1711 O O . ILE A 1 224 ? -2.617 -10.707 -1.485 1.00 98.12 224 ILE A O 1
ATOM 1715 N N . ILE A 1 225 ? -3.174 -9.465 -3.277 1.00 97.62 225 ILE A N 1
ATOM 1716 C CA . ILE A 1 225 ? -4.207 -8.656 -2.607 1.00 97.62 225 ILE A CA 1
ATOM 1717 C C . ILE A 1 225 ? -5.246 -9.552 -1.923 1.00 97.62 225 ILE A C 1
ATOM 1719 O O . ILE A 1 225 ? -5.558 -9.364 -0.750 1.00 97.62 225 ILE A O 1
ATOM 1723 N N . ASN A 1 226 ? -5.723 -10.590 -2.613 1.00 97.19 226 ASN A N 1
ATOM 1724 C CA . ASN A 1 226 ? -6.761 -11.488 -2.099 1.00 97.19 226 ASN A CA 1
ATOM 1725 C C . ASN A 1 226 ? -6.308 -12.374 -0.921 1.00 97.19 226 ASN A C 1
ATOM 1727 O O . ASN A 1 226 ? -7.138 -13.045 -0.297 1.00 97.19 226 ASN A O 1
ATOM 1731 N N . THR A 1 227 ? -5.010 -12.413 -0.612 1.00 98.38 227 THR A N 1
ATOM 1732 C CA . THR A 1 227 ? -4.477 -13.153 0.543 1.00 98.38 227 THR A CA 1
ATOM 1733 C C . THR A 1 227 ? -4.340 -12.289 1.793 1.00 98.38 227 THR A C 1
ATOM 1735 O O . THR A 1 227 ? -4.208 -12.846 2.887 1.00 98.38 227 THR A O 1
ATOM 1738 N N . TYR A 1 228 ? -4.410 -10.961 1.648 1.00 98.38 228 TYR A N 1
ATOM 1739 C CA . TYR A 1 228 ? -4.240 -10.008 2.736 1.00 98.38 228 TYR A CA 1
ATOM 1740 C C . TYR A 1 228 ? -5.347 -10.130 3.785 1.00 98.38 228 TYR A C 1
ATOM 1742 O O . TYR A 1 228 ? -6.534 -10.222 3.461 1.00 98.38 228 TYR A O 1
ATOM 1750 N N . LYS A 1 229 ? -4.957 -10.168 5.063 1.00 97.62 229 LYS A N 1
ATOM 1751 C CA . LYS A 1 229 ? -5.884 -10.256 6.198 1.00 97.62 229 LYS A CA 1
ATOM 1752 C C . LYS A 1 229 ? -5.349 -9.505 7.401 1.00 97.62 229 LYS A C 1
ATOM 1754 O O . LYS A 1 229 ? -4.184 -9.665 7.758 1.00 97.62 229 LYS A O 1
ATOM 1759 N N . ILE A 1 230 ? -6.252 -8.820 8.096 1.00 97.56 230 ILE A N 1
ATOM 1760 C CA . ILE A 1 230 ? -5.995 -8.147 9.371 1.00 97.56 230 ILE A CA 1
ATOM 1761 C C . ILE A 1 230 ? -6.631 -8.948 10.508 1.00 97.56 230 ILE A C 1
ATOM 1763 O O . ILE A 1 230 ? -7.775 -9.401 10.414 1.00 97.56 230 ILE A O 1
ATOM 1767 N N . ASN A 1 231 ? -5.903 -9.086 11.610 1.00 97.56 231 ASN A N 1
ATOM 1768 C CA . ASN A 1 231 ? -6.413 -9.580 12.878 1.00 97.56 231 ASN A CA 1
ATOM 1769 C C . ASN A 1 231 ? -6.686 -8.390 13.819 1.00 97.56 231 ASN A C 1
ATOM 1771 O O . ASN A 1 231 ? -5.742 -7.855 14.407 1.00 97.56 231 ASN A O 1
ATOM 1775 N N . PRO A 1 232 ? -7.954 -7.976 13.997 1.00 96.25 232 PRO A N 1
ATOM 1776 C CA . PRO A 1 232 ? -8.287 -6.796 14.795 1.00 96.25 232 PRO A CA 1
ATOM 1777 C C . PRO A 1 232 ? -8.007 -6.974 16.295 1.00 96.25 232 PRO A C 1
ATOM 1779 O O . PRO A 1 232 ? -7.891 -5.983 17.010 1.00 96.25 232 PRO A O 1
ATOM 1782 N N . ASP A 1 233 ? -7.884 -8.217 16.773 1.00 96.50 233 ASP A N 1
ATOM 1783 C CA . ASP A 1 233 ? -7.658 -8.529 18.188 1.00 96.50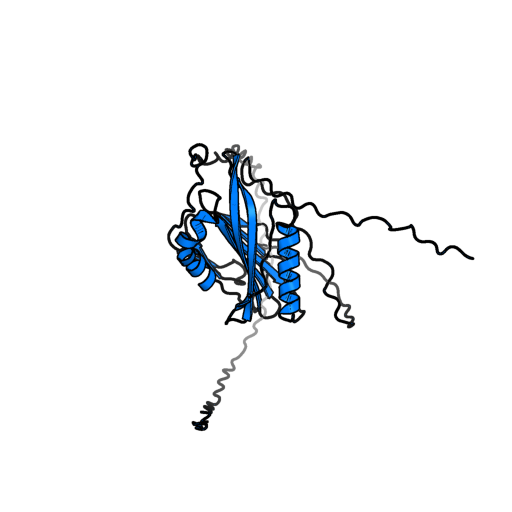 233 ASP A CA 1
ATOM 1784 C C . ASP A 1 233 ? -6.163 -8.547 18.566 1.00 96.50 233 ASP A C 1
ATOM 1786 O O . ASP A 1 233 ? -5.817 -8.667 19.744 1.00 96.50 233 ASP A O 1
ATOM 1790 N N . ALA A 1 234 ? -5.263 -8.460 17.581 1.00 95.69 234 ALA A N 1
ATOM 1791 C CA . ALA A 1 234 ? -3.829 -8.372 17.820 1.00 95.69 234 ALA A CA 1
ATOM 1792 C C . ALA A 1 234 ? -3.416 -6.949 18.223 1.00 95.69 234 ALA A C 1
ATOM 1794 O O . ALA A 1 234 ? -3.995 -5.956 17.776 1.00 95.69 234 ALA A O 1
ATOM 1795 N N . VAL A 1 235 ? -2.373 -6.855 19.044 1.00 92.12 235 VAL A N 1
ATOM 1796 C CA . VAL A 1 235 ? -1.749 -5.585 19.436 1.00 92.12 235 VAL A CA 1
ATOM 1797 C C . VAL A 1 235 ? -0.672 -5.239 18.407 1.00 92.12 235 VAL A C 1
ATOM 1799 O O . VAL A 1 235 ? 0.080 -6.129 18.011 1.00 92.12 235 VAL A O 1
ATOM 1802 N N . LEU A 1 236 ? -0.573 -3.977 17.971 1.00 88.19 236 LEU A N 1
ATOM 1803 C CA . LEU A 1 236 ? 0.490 -3.565 17.038 1.00 88.19 236 LEU A CA 1
ATOM 1804 C C . LEU A 1 236 ? 1.895 -3.775 17.608 1.00 88.19 236 LEU A C 1
ATOM 1806 O O . LEU A 1 236 ? 2.787 -4.211 16.884 1.00 88.19 236 LEU A O 1
ATOM 1810 N N . SER A 1 237 ? 2.078 -3.495 18.902 1.00 78.00 237 SER A N 1
ATOM 1811 C CA . SER A 1 237 ? 3.382 -3.467 19.560 1.00 78.00 237 SER A CA 1
ATOM 1812 C C . SER A 1 237 ? 4.178 -4.753 19.343 1.00 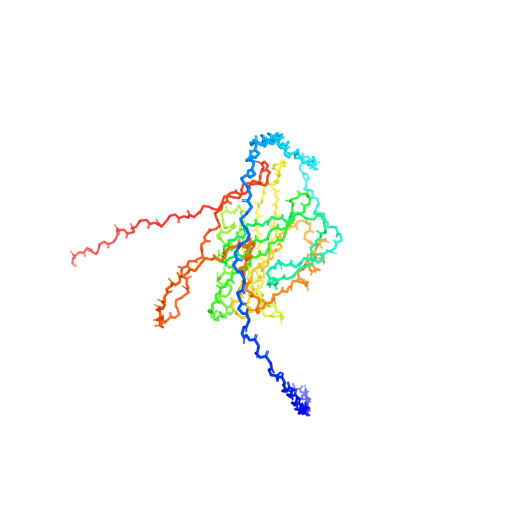78.00 237 SER A C 1
ATOM 1814 O O . SER A 1 237 ? 3.883 -5.813 19.900 1.00 78.00 237 SER A O 1
ATOM 1816 N N . THR A 1 238 ? 5.268 -4.629 18.594 1.00 61.50 238 THR A N 1
ATOM 1817 C CA . THR A 1 238 ? 6.348 -5.606 18.579 1.00 61.50 238 THR A CA 1
ATOM 1818 C C . THR A 1 238 ? 7.209 -5.365 19.810 1.00 61.50 238 THR A C 1
ATOM 1820 O O . THR A 1 238 ? 8.283 -4.766 19.730 1.00 61.50 238 THR A O 1
ATOM 1823 N N . ASP A 1 239 ? 6.758 -5.826 20.975 1.00 49.53 239 ASP A N 1
ATOM 1824 C CA . ASP A 1 239 ? 7.662 -6.018 22.107 1.00 49.53 239 ASP A CA 1
ATOM 1825 C C . ASP A 1 239 ? 8.634 -7.164 21.765 1.00 49.53 239 ASP A C 1
ATOM 1827 O O . ASP A 1 239 ? 8.618 -8.252 22.335 1.00 49.53 239 ASP A O 1
ATOM 1831 N N . SER A 1 240 ? 9.560 -6.894 20.844 1.00 46.75 240 SER A N 1
ATOM 1832 C CA . SER A 1 240 ? 10.836 -7.594 20.717 1.00 46.75 240 SER A CA 1
ATOM 1833 C C . SER A 1 240 ? 11.769 -7.143 21.850 1.00 46.75 240 SER A C 1
ATOM 1835 O O . SER A 1 240 ? 12.962 -6.930 21.657 1.00 46.75 240 SER A O 1
ATOM 1837 N N . SER A 1 241 ? 11.234 -6.975 23.062 1.00 41.72 241 SER A N 1
ATOM 1838 C CA . SER A 1 241 ? 11.997 -6.773 24.283 1.00 41.72 241 SER A CA 1
ATOM 1839 C C . SER A 1 241 ? 12.092 -8.119 25.000 1.00 41.72 241 SER A C 1
ATOM 1841 O O . SER A 1 241 ? 11.382 -8.451 25.950 1.00 41.72 241 SER A O 1
ATOM 1843 N N . GLY A 1 242 ? 13.029 -8.939 24.526 1.00 39.66 242 GLY A N 1
ATOM 1844 C CA . GLY A 1 242 ? 13.560 -10.036 25.321 1.00 39.66 242 GLY A CA 1
ATOM 1845 C C . GLY A 1 242 ? 14.123 -9.495 26.639 1.00 39.66 242 GLY A C 1
ATOM 1846 O O . GLY A 1 242 ? 15.273 -9.086 26.701 1.00 39.66 242 GLY A O 1
ATOM 1847 N N . GLY A 1 243 ? 13.298 -9.514 27.686 1.00 40.53 243 GLY A N 1
ATOM 1848 C CA . GLY A 1 243 ? 13.679 -9.496 29.095 1.00 40.53 243 GLY A CA 1
ATOM 1849 C C . GLY A 1 243 ? 14.323 -8.220 29.640 1.00 40.53 243 GLY A C 1
ATOM 1850 O O . GLY A 1 243 ? 15.541 -8.131 29.723 1.00 40.53 243 GLY A O 1
ATOM 1851 N N . ALA A 1 244 ? 13.513 -7.344 30.237 1.00 34.53 244 ALA A N 1
ATOM 1852 C CA . ALA A 1 244 ? 13.856 -6.711 31.514 1.00 34.53 244 ALA A CA 1
ATOM 1853 C C . ALA A 1 244 ? 12.602 -6.148 32.199 1.00 34.53 244 ALA A C 1
ATOM 1855 O O . ALA A 1 244 ? 12.031 -5.143 31.794 1.00 34.53 244 ALA A O 1
ATOM 1856 N N . SER A 1 245 ? 12.207 -6.799 33.292 1.00 40.16 245 SER A N 1
ATOM 1857 C CA . SER A 1 245 ? 11.267 -6.275 34.281 1.00 40.16 245 SER A CA 1
ATOM 1858 C C . SER A 1 245 ? 11.779 -4.942 34.846 1.00 40.16 245 SER A C 1
ATOM 1860 O O . SER A 1 245 ? 12.803 -4.923 35.532 1.00 40.16 245 SER A O 1
ATOM 1862 N N . GLY A 1 246 ? 11.024 -3.861 34.652 1.00 31.70 246 GLY A N 1
ATOM 1863 C CA . GLY A 1 246 ? 11.261 -2.566 35.288 1.00 31.70 246 GLY A CA 1
ATOM 1864 C C . GLY A 1 246 ? 9.977 -1.745 35.366 1.00 31.70 246 GLY A C 1
ATOM 1865 O O . GLY A 1 246 ? 9.491 -1.238 34.368 1.00 31.70 246 GLY A O 1
ATOM 1866 N N . ALA A 1 247 ? 9.411 -1.659 36.566 1.00 36.25 247 ALA A N 1
ATOM 1867 C CA . ALA A 1 247 ? 8.155 -0.993 36.885 1.00 36.25 247 ALA A CA 1
ATOM 1868 C C . ALA A 1 247 ? 8.180 0.539 36.694 1.00 36.25 247 ALA A C 1
ATOM 1870 O O . ALA A 1 247 ? 9.180 1.176 37.012 1.00 36.25 247 ALA A O 1
ATOM 1871 N N . SER A 1 248 ? 7.019 1.133 36.375 1.00 34.12 248 SER A N 1
ATOM 1872 C CA . SER A 1 248 ? 6.211 1.952 37.310 1.00 34.12 248 SER A CA 1
ATOM 1873 C C . SER A 1 248 ? 5.519 3.164 36.645 1.00 34.12 248 SER A C 1
ATOM 1875 O O . SER A 1 248 ? 6.177 4.133 36.294 1.00 34.12 248 SER A O 1
ATOM 1877 N N . GLY A 1 249 ? 4.180 3.099 36.572 1.00 31.16 249 GLY A N 1
ATOM 1878 C CA . GLY A 1 249 ? 3.183 4.146 36.881 1.00 31.16 249 GLY A CA 1
ATOM 1879 C C . GLY A 1 249 ? 3.175 5.507 36.162 1.00 31.16 249 GLY A C 1
ATOM 1880 O O . GLY A 1 249 ? 4.086 6.298 36.350 1.00 31.16 249 GLY A O 1
ATOM 1881 N N . ILE A 1 250 ? 2.031 5.879 35.561 1.00 32.03 250 ILE A N 1
ATOM 1882 C CA . ILE A 1 250 ? 1.098 6.913 36.078 1.00 32.03 250 ILE A CA 1
ATOM 1883 C C . ILE A 1 250 ? -0.149 7.067 35.178 1.00 32.03 250 ILE A C 1
ATOM 1885 O O . ILE A 1 250 ? -0.184 6.660 34.027 1.00 32.03 250 ILE A O 1
ATOM 1889 N N . THR A 1 251 ? -1.199 7.582 35.810 1.00 28.48 251 THR A N 1
ATOM 1890 C CA . THR A 1 251 ? -2.641 7.566 35.544 1.00 28.48 251 THR A CA 1
ATOM 1891 C C . THR A 1 251 ? -3.217 8.741 34.729 1.00 28.48 251 THR A C 1
ATOM 1893 O O . THR A 1 251 ? -2.846 9.884 34.968 1.00 28.48 251 THR A O 1
ATOM 1896 N N . THR A 1 252 ? -4.282 8.426 33.970 1.00 31.72 252 THR A N 1
ATOM 1897 C CA . THR A 1 252 ? -5.573 9.145 33.761 1.00 31.72 252 THR A CA 1
ATOM 1898 C C . THR A 1 252 ? -5.644 10.547 33.138 1.00 31.72 252 THR A C 1
ATOM 1900 O O . THR A 1 252 ? -5.150 11.513 33.708 1.00 31.72 252 THR A O 1
ATOM 1903 N N . GLY A 1 253 ? -6.530 10.675 32.139 1.00 27.30 253 GLY A N 1
ATOM 1904 C CA . GLY A 1 253 ? -7.271 11.908 31.845 1.00 27.30 253 GLY A CA 1
ATOM 1905 C C . GLY A 1 253 ? -8.111 11.818 30.567 1.00 27.30 253 GLY A C 1
ATOM 1906 O O . GLY A 1 253 ? -7.596 12.077 29.491 1.00 27.30 253 GLY A O 1
ATOM 1907 N N . GLY A 1 254 ? -9.394 11.456 30.677 1.00 31.22 254 GLY A N 1
ATOM 1908 C CA . GLY A 1 254 ? -10.340 11.500 29.557 1.00 31.22 254 GLY A CA 1
ATOM 1909 C C . GLY A 1 254 ? -10.957 12.887 29.358 1.00 31.22 254 GLY A C 1
ATOM 1910 O O . GLY A 1 254 ? -11.177 13.614 30.328 1.00 31.22 254 GLY A O 1
ATOM 1911 N N . SER A 1 255 ? -11.301 13.218 28.112 1.00 28.11 255 SER A N 1
ATOM 1912 C CA . SER A 1 255 ? -12.257 14.278 27.781 1.00 28.11 255 SER A CA 1
ATOM 1913 C C . SER A 1 255 ? -12.926 13.985 26.439 1.00 28.11 255 SER A C 1
ATOM 1915 O O . SER A 1 255 ? -12.264 13.857 25.418 1.00 28.11 255 SER A O 1
ATOM 1917 N N . SER A 1 256 ? -14.254 13.889 26.467 1.00 36.38 256 SER A N 1
ATOM 1918 C CA . SER A 1 256 ? -15.139 13.834 25.304 1.00 36.38 256 SER A CA 1
ATOM 1919 C C . SER A 1 256 ? -15.272 15.211 24.645 1.00 36.38 256 SER A C 1
ATOM 1921 O O . SER A 1 256 ? -15.443 16.204 25.353 1.00 36.38 256 SER A O 1
ATOM 1923 N N . GLY A 1 257 ? -15.314 15.266 23.311 1.00 26.28 257 GLY A N 1
ATOM 1924 C CA . GLY A 1 257 ? -15.778 16.451 22.588 1.00 26.28 257 GLY A CA 1
ATOM 1925 C C . GLY A 1 257 ? -15.481 16.433 21.089 1.00 26.28 257 GLY A C 1
ATOM 1926 O O . GLY A 1 257 ? -14.344 16.654 20.723 1.00 26.28 257 GLY A O 1
ATOM 1927 N N . SER A 1 258 ? -16.547 16.272 20.292 1.00 27.48 258 SER A N 1
ATOM 1928 C CA . SER A 1 258 ? -16.725 16.678 18.882 1.00 27.48 258 SER A CA 1
ATOM 1929 C C . SER A 1 258 ? -15.761 16.108 17.832 1.00 27.48 258 SER A C 1
ATOM 1931 O O . SER A 1 258 ? -14.555 16.247 17.944 1.00 27.48 258 SER A O 1
ATOM 1933 N N . GLY A 1 259 ? -16.323 15.505 16.778 1.00 30.58 259 GLY A N 1
ATOM 1934 C CA . GLY A 1 259 ? -15.588 14.915 15.658 1.00 30.58 259 GLY A CA 1
ATOM 1935 C C . GLY A 1 259 ? -14.851 15.944 14.803 1.00 30.58 259 GLY A C 1
ATOM 1936 O O . GLY A 1 259 ? -15.347 16.335 13.751 1.00 30.58 259 GLY A O 1
ATOM 1937 N N . ASP A 1 260 ? -13.673 16.334 15.272 1.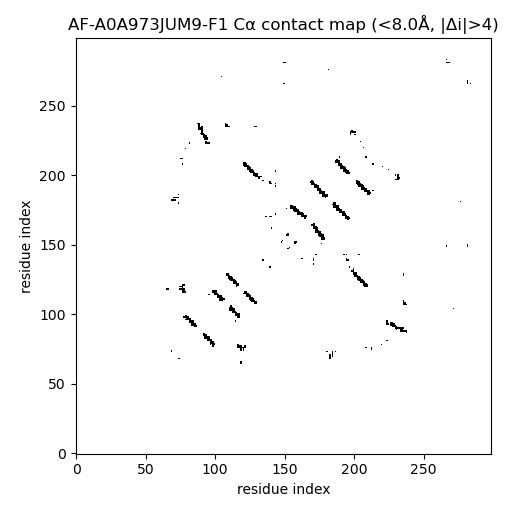00 25.88 260 ASP A N 1
ATOM 1938 C CA . ASP A 1 260 ? -12.540 16.720 14.443 1.00 25.88 260 ASP A CA 1
ATOM 1939 C C . ASP A 1 260 ? -11.687 15.464 14.234 1.00 25.88 260 ASP A C 1
ATOM 1941 O O . ASP A 1 260 ? -11.405 14.733 15.188 1.00 25.88 260 ASP A O 1
ATOM 1945 N N . LEU A 1 261 ? -11.312 15.192 12.982 1.00 27.50 261 LEU A N 1
ATOM 1946 C CA . LEU A 1 261 ? -10.320 14.165 12.661 1.00 27.50 261 LEU A CA 1
ATOM 1947 C C . LEU A 1 261 ? -9.054 14.449 13.489 1.00 27.50 261 LEU A C 1
ATOM 1949 O O . LEU A 1 261 ? -8.653 15.617 13.560 1.00 27.50 261 LEU A O 1
ATOM 1953 N N . PRO A 1 262 ? -8.423 13.446 14.128 1.00 27.05 262 PRO A N 1
ATOM 1954 C CA . PRO A 1 262 ? -7.191 13.671 14.865 1.00 27.05 262 PRO A CA 1
ATOM 1955 C C . PRO A 1 262 ? -6.136 14.249 13.918 1.00 27.05 262 PRO A C 1
ATOM 1957 O O . PRO A 1 262 ? -5.609 13.585 13.028 1.00 27.05 262 PRO A O 1
ATOM 1960 N N . ALA A 1 263 ? -5.837 15.532 14.104 1.00 28.73 263 ALA A N 1
ATOM 1961 C CA . ALA A 1 263 ? -4.730 16.203 13.460 1.00 28.73 263 ALA A CA 1
ATOM 1962 C C . ALA A 1 263 ? -3.432 15.693 14.088 1.00 28.73 263 ALA A C 1
ATOM 1964 O O . ALA A 1 263 ? -2.942 16.322 15.016 1.00 28.73 263 ALA A O 1
ATOM 1965 N N . THR A 1 264 ? -2.919 14.543 13.638 1.00 26.83 264 THR A N 1
ATOM 1966 C CA . THR A 1 264 ? -1.483 14.244 13.465 1.00 26.83 264 THR A CA 1
ATOM 1967 C C . THR A 1 264 ? -1.333 12.908 12.707 1.00 26.83 264 THR A C 1
ATOM 1969 O O . THR A 1 264 ? -1.214 11.859 13.325 1.00 26.83 264 THR A O 1
ATOM 1972 N N . ILE A 1 265 ? -1.299 12.927 11.369 1.00 27.14 265 ILE A N 1
ATOM 1973 C CA . ILE A 1 265 ? -0.649 11.844 10.606 1.00 27.14 265 ILE A CA 1
ATOM 1974 C C . ILE A 1 265 ? 0.836 12.223 10.576 1.00 27.14 265 ILE A C 1
ATOM 1976 O O . ILE A 1 265 ? 1.239 13.132 9.846 1.00 27.14 265 ILE A O 1
ATOM 1980 N N . VAL A 1 266 ? 1.621 11.635 11.483 1.00 27.03 266 VAL A N 1
ATOM 1981 C CA . VAL A 1 266 ? 3.055 11.915 11.638 1.00 27.03 266 VAL A CA 1
ATOM 1982 C C . VAL A 1 266 ? 3.801 11.373 10.424 1.00 27.03 266 VAL A C 1
ATOM 1984 O O . VAL A 1 266 ? 3.927 10.166 10.231 1.00 27.03 266 VAL A O 1
ATOM 1987 N N . ALA A 1 267 ? 4.326 12.309 9.638 1.00 30.92 267 ALA A N 1
ATOM 1988 C CA . ALA A 1 267 ? 5.185 12.084 8.490 1.00 30.92 267 ALA A CA 1
ATOM 1989 C C . ALA A 1 267 ? 6.278 11.025 8.737 1.00 30.92 267 ALA A C 1
ATOM 1991 O O . ALA A 1 267 ? 6.936 10.980 9.779 1.00 30.92 267 ALA A O 1
ATOM 1992 N N . ILE A 1 268 ? 6.465 10.190 7.719 1.00 37.91 268 ILE A N 1
ATOM 1993 C CA . ILE A 1 268 ? 7.514 9.185 7.568 1.00 37.91 268 ILE A CA 1
ATOM 1994 C C . ILE A 1 268 ? 8.885 9.879 7.618 1.00 37.91 268 ILE A C 1
ATOM 1996 O O . ILE A 1 268 ? 9.219 10.681 6.747 1.00 37.91 268 ILE A O 1
ATOM 2000 N N . GLY A 1 269 ? 9.672 9.572 8.650 1.00 26.39 269 GLY A N 1
ATOM 2001 C CA . GLY A 1 269 ? 11.020 10.089 8.857 1.00 26.39 269 GLY A CA 1
ATOM 2002 C C . GLY A 1 269 ? 11.883 9.080 9.605 1.00 26.39 269 GLY A C 1
ATOM 2003 O O . GLY A 1 269 ? 11.855 9.036 10.825 1.00 26.39 269 GLY A O 1
ATOM 2004 N N . ASP A 1 270 ? 12.618 8.262 8.857 1.00 28.55 270 ASP A N 1
ATOM 2005 C CA . ASP A 1 270 ? 14.063 8.086 9.015 1.00 28.55 270 ASP A CA 1
ATOM 2006 C C . ASP A 1 270 ? 14.607 7.376 7.766 1.00 28.55 270 ASP A C 1
ATOM 2008 O O . ASP A 1 270 ? 13.980 6.494 7.184 1.00 28.55 270 ASP A O 1
ATOM 2012 N N . THR A 1 271 ? 15.746 7.859 7.278 1.00 28.91 271 THR A N 1
ATOM 2013 C CA . THR A 1 271 ? 16.317 7.490 5.976 1.00 28.91 271 THR A CA 1
ATOM 2014 C C . THR A 1 271 ? 16.792 6.038 5.990 1.00 28.91 271 THR A C 1
ATOM 2016 O O . THR A 1 271 ? 17.748 5.716 6.692 1.00 28.91 271 THR A O 1
ATOM 2019 N N . VAL A 1 272 ? 16.180 5.179 5.173 1.00 33.66 272 VAL A N 1
ATOM 2020 C CA . VAL A 1 272 ? 16.721 3.856 4.835 1.00 33.66 272 VAL A CA 1
ATOM 2021 C C . VAL A 1 272 ? 17.285 3.928 3.420 1.00 33.66 272 VAL A C 1
ATOM 2023 O O . VAL A 1 272 ? 16.574 4.248 2.470 1.00 33.66 272 VAL A O 1
ATOM 2026 N N . GLU A 1 273 ? 18.591 3.697 3.277 1.00 25.05 273 GLU A N 1
ATOM 2027 C CA . GLU A 1 273 ? 19.245 3.652 1.970 1.00 25.05 273 GLU A CA 1
ATOM 2028 C C . GLU A 1 273 ? 18.838 2.380 1.219 1.00 25.05 273 GLU A C 1
ATOM 2030 O O . GLU A 1 273 ? 19.235 1.273 1.582 1.00 25.05 273 GLU A O 1
ATOM 2035 N N . VAL A 1 274 ? 18.086 2.550 0.131 1.00 36.28 274 VAL A N 1
ATOM 2036 C CA . VAL A 1 274 ? 17.685 1.467 -0.778 1.00 36.28 274 VAL A CA 1
ATOM 2037 C C . VAL A 1 274 ? 18.297 1.698 -2.162 1.00 36.28 274 VAL A C 1
ATOM 2039 O O . VAL A 1 274 ? 17.618 1.847 -3.178 1.00 36.28 274 VAL A O 1
ATOM 2042 N N . GLY A 1 275 ? 19.628 1.726 -2.210 1.00 32.66 275 GLY A N 1
ATOM 2043 C CA . GLY A 1 275 ? 20.397 1.782 -3.454 1.00 32.66 275 GLY A CA 1
ATOM 2044 C C . GLY A 1 275 ? 20.549 3.181 -4.080 1.00 32.66 275 GLY A C 1
ATOM 2045 O O . GLY A 1 275 ? 19.945 4.150 -3.627 1.00 32.66 275 GLY A O 1
ATOM 2046 N N . PRO A 1 276 ? 21.404 3.300 -5.113 1.00 28.42 276 PRO A N 1
ATOM 2047 C CA . PRO A 1 276 ? 22.011 4.575 -5.510 1.00 28.42 276 PRO A CA 1
ATOM 2048 C C . PRO A 1 276 ? 21.059 5.615 -6.125 1.00 28.42 276 PRO A C 1
ATOM 2050 O O . PRO A 1 276 ? 21.371 6.802 -6.041 1.00 28.42 276 PRO A O 1
ATOM 2053 N N . ASP A 1 277 ? 19.904 5.213 -6.670 1.00 33.03 277 ASP A N 1
ATOM 2054 C CA . ASP A 1 277 ? 19.079 6.108 -7.501 1.00 33.03 277 ASP A CA 1
ATOM 2055 C C . ASP A 1 277 ? 17.596 6.218 -7.088 1.00 33.03 277 ASP A C 1
ATOM 2057 O O . ASP A 1 277 ? 16.841 6.949 -7.727 1.00 33.03 277 ASP A O 1
ATOM 2061 N N . LEU A 1 278 ? 17.168 5.604 -5.974 1.00 32.72 278 LEU A N 1
ATOM 2062 C CA . LEU A 1 278 ? 15.808 5.785 -5.443 1.00 32.72 278 LEU A CA 1
ATOM 2063 C C . LEU A 1 278 ? 15.826 6.711 -4.218 1.00 32.72 278 LEU A C 1
ATOM 2065 O O . LEU A 1 278 ? 15.922 6.281 -3.072 1.00 32.72 278 LEU A O 1
ATOM 2069 N N . LYS A 1 279 ? 15.755 8.023 -4.462 1.00 29.16 279 LYS A N 1
ATOM 2070 C CA . LYS A 1 279 ? 15.603 9.028 -3.400 1.00 29.16 279 LYS A CA 1
ATOM 2071 C C . LYS A 1 279 ? 14.119 9.271 -3.140 1.00 29.16 279 LYS A C 1
ATOM 2073 O O . LYS A 1 279 ? 13.479 10.055 -3.841 1.00 29.16 279 LYS A O 1
ATOM 2078 N N . MET A 1 280 ? 13.564 8.610 -2.128 1.00 33.78 280 MET A N 1
ATOM 2079 C CA . MET A 1 280 ? 12.280 9.014 -1.557 1.00 33.78 280 MET A CA 1
ATOM 2080 C C . MET A 1 280 ? 12.552 10.024 -0.440 1.00 33.78 280 MET A C 1
ATOM 2082 O O . MET A 1 280 ? 12.920 9.672 0.674 1.00 33.78 280 MET A O 1
ATOM 2086 N N . THR A 1 281 ? 12.445 11.307 -0.775 1.00 29.72 281 THR A N 1
ATOM 2087 C CA . THR A 1 281 ? 12.413 12.394 0.205 1.00 29.72 281 THR A CA 1
ATOM 2088 C C . THR A 1 281 ? 10.950 12.725 0.460 1.00 29.72 281 THR A C 1
ATOM 2090 O O . THR A 1 281 ? 10.295 13.254 -0.431 1.00 29.72 281 THR A O 1
ATOM 2093 N N . ILE A 1 282 ? 10.447 12.405 1.652 1.00 36.03 282 ILE A N 1
ATOM 2094 C CA . ILE A 1 282 ? 9.205 12.983 2.172 1.00 36.03 282 ILE A CA 1
ATOM 2095 C C . ILE A 1 282 ? 9.635 14.124 3.093 1.00 36.03 282 ILE A C 1
ATOM 2097 O O . ILE A 1 282 ? 10.048 13.918 4.232 1.00 36.03 282 ILE A O 1
ATOM 2101 N N . THR A 1 283 ? 9.631 15.341 2.559 1.00 32.84 283 THR A N 1
ATOM 2102 C CA . THR A 1 283 ? 9.809 16.562 3.347 1.00 32.84 283 THR A CA 1
ATOM 2103 C C . THR A 1 283 ? 8.461 16.967 3.922 1.00 32.84 283 THR A C 1
ATOM 2105 O O . THR A 1 283 ? 7.569 17.367 3.181 1.00 32.84 283 THR A O 1
ATOM 2108 N N . GLY A 1 284 ? 8.328 16.905 5.248 1.00 30.02 284 GLY A N 1
ATOM 2109 C CA . GLY A 1 284 ? 7.287 17.649 5.948 1.00 30.02 284 GLY A CA 1
ATOM 2110 C C . GLY A 1 284 ? 7.450 19.140 5.653 1.00 30.02 284 GLY A C 1
ATOM 2111 O O . GLY A 1 284 ? 8.533 19.698 5.832 1.00 30.02 284 GLY A O 1
ATOM 2112 N N . VAL A 1 285 ? 6.391 19.768 5.154 1.00 32.25 285 VAL A N 1
ATOM 2113 C CA . VAL A 1 285 ? 6.331 21.215 4.955 1.00 32.25 285 VAL A CA 1
ATOM 2114 C C . VAL A 1 285 ? 6.074 21.863 6.314 1.00 32.25 285 VAL A C 1
ATOM 2116 O O . VAL A 1 285 ? 5.104 21.528 6.994 1.00 32.25 285 VAL A O 1
ATOM 2119 N N . GLU A 1 286 ? 6.969 22.768 6.713 1.00 32.91 286 GLU A N 1
ATOM 2120 C CA . GLU A 1 286 ? 6.747 23.721 7.803 1.00 32.91 286 GLU A CA 1
ATOM 2121 C C . GLU A 1 286 ? 5.422 24.466 7.580 1.00 32.91 286 GLU A C 1
ATOM 2123 O O . GLU A 1 286 ? 5.082 24.813 6.447 1.00 32.91 286 GLU A O 1
ATOM 2128 N N . GLU A 1 287 ? 4.675 24.736 8.655 1.00 33.75 287 GLU A N 1
ATOM 2129 C CA . GLU A 1 287 ? 3.517 25.633 8.603 1.00 33.75 287 GLU A CA 1
ATOM 2130 C C . GLU A 1 287 ? 3.875 26.918 7.834 1.00 33.75 287 GLU A C 1
ATOM 2132 O O . GLU A 1 287 ? 4.925 27.513 8.101 1.00 33.75 287 GLU A O 1
ATOM 2137 N N . PRO A 1 288 ? 3.025 27.417 6.918 1.00 35.62 288 PRO A N 1
ATOM 2138 C CA . PRO A 1 288 ? 3.186 28.784 6.463 1.00 35.62 288 PRO A CA 1
ATOM 2139 C C . PRO A 1 288 ? 2.976 29.701 7.672 1.00 35.62 288 PRO A C 1
ATOM 2141 O O . PRO A 1 288 ? 1.855 29.854 8.162 1.00 35.62 288 PRO A O 1
ATOM 2144 N N . GLU A 1 289 ? 4.060 30.312 8.158 1.00 40.31 289 GLU A N 1
ATOM 2145 C CA . GLU A 1 289 ? 3.972 31.412 9.109 1.00 40.31 289 GLU A CA 1
ATOM 2146 C C . GLU A 1 289 ? 2.973 32.453 8.580 1.00 40.31 289 GLU A C 1
ATOM 2148 O O . GLU A 1 289 ? 3.128 32.991 7.485 1.00 40.31 289 GLU A O 1
ATOM 2153 N N . GLY A 1 290 ? 1.945 32.723 9.384 1.00 36.62 290 GLY A N 1
ATOM 2154 C CA . GLY A 1 290 ? 1.241 34.000 9.454 1.00 36.62 290 GLY A CA 1
ATOM 2155 C C . GLY A 1 290 ? 0.846 34.646 8.126 1.00 36.62 290 GLY A C 1
ATOM 2156 O O . GLY A 1 290 ? 1.543 35.518 7.609 1.00 36.62 290 GLY A O 1
ATOM 2157 N N . ASN A 1 291 ? -0.369 34.359 7.659 1.00 41.38 291 ASN A N 1
ATOM 2158 C CA . ASN A 1 291 ? -1.051 35.226 6.702 1.00 41.38 291 ASN A CA 1
ATOM 2159 C C . ASN A 1 291 ? -1.525 36.512 7.409 1.00 41.38 291 ASN A C 1
ATOM 2161 O O . ASN A 1 291 ? -2.700 36.679 7.730 1.00 41.38 291 ASN A O 1
ATOM 2165 N N . ASP A 1 292 ? -0.583 37.411 7.676 1.00 52.44 292 ASP A N 1
ATOM 2166 C CA . ASP A 1 292 ? -0.795 38.686 8.358 1.00 52.44 292 ASP A CA 1
ATOM 2167 C C . ASP A 1 292 ? -0.912 39.819 7.322 1.00 52.44 292 ASP A C 1
ATOM 2169 O O . ASP A 1 292 ? -0.070 40.712 7.255 1.00 52.44 292 ASP A O 1
ATOM 2173 N N . PHE A 1 293 ? -1.928 39.792 6.444 1.00 43.84 293 PHE A N 1
ATOM 2174 C CA . PHE A 1 293 ? -2.217 40.960 5.594 1.00 43.84 293 PHE A CA 1
ATOM 2175 C C . PHE A 1 293 ? -3.651 41.055 5.049 1.00 43.84 293 PHE A C 1
ATOM 2177 O O . PHE A 1 293 ? -3.850 41.210 3.850 1.00 43.84 293 PHE A O 1
ATOM 2184 N N . ILE A 1 294 ? -4.667 41.067 5.919 1.00 41.19 294 ILE A N 1
ATOM 2185 C CA . ILE A 1 294 ? -5.866 41.895 5.681 1.00 41.19 294 ILE A CA 1
ATOM 2186 C C . ILE A 1 294 ? -6.227 42.608 6.987 1.00 41.19 294 ILE A C 1
ATOM 2188 O O . ILE A 1 294 ? -6.891 42.057 7.861 1.00 41.19 294 ILE A O 1
ATOM 2192 N N . LYS A 1 295 ? -5.800 43.869 7.105 1.00 42.59 295 LYS A N 1
ATOM 2193 C CA . LYS A 1 295 ? -6.490 44.841 7.958 1.00 42.59 295 LYS A CA 1
ATOM 2194 C C . LYS A 1 295 ? -7.698 45.370 7.177 1.00 42.59 295 LYS A C 1
ATOM 2196 O O . LYS A 1 295 ? -7.519 45.720 6.010 1.00 42.59 295 LYS A O 1
ATOM 2201 N N . PRO A 1 296 ? -8.896 45.456 7.772 1.00 45.22 296 PRO A N 1
ATOM 2202 C CA . PRO A 1 296 ? -9.950 46.282 7.208 1.00 45.22 296 PRO A CA 1
ATOM 2203 C C . PRO A 1 296 ? -9.520 47.753 7.297 1.00 45.22 296 PRO A C 1
ATOM 2205 O O . PRO A 1 296 ? -9.053 48.205 8.342 1.00 45.22 296 PRO A O 1
ATOM 2208 N N . ASP A 1 297 ? -9.629 48.467 6.179 1.00 53.06 297 ASP A N 1
ATOM 2209 C CA . ASP A 1 297 ? -9.513 49.923 6.148 1.00 53.06 297 ASP A CA 1
ATOM 2210 C C . ASP A 1 297 ? -10.748 50.507 6.844 1.00 53.06 297 ASP A C 1
ATOM 2212 O O . ASP A 1 297 ? -11.886 50.252 6.438 1.00 53.06 297 ASP A O 1
ATOM 2216 N N . ASP A 1 298 ? -10.509 51.275 7.903 1.00 61.34 298 ASP A N 1
ATOM 2217 C CA . ASP A 1 298 ? -11.522 52.080 8.568 1.00 61.34 298 ASP A CA 1
ATOM 2218 C C . ASP A 1 298 ? -11.842 53.292 7.678 1.00 61.34 298 ASP A C 1
ATOM 2220 O O . ASP A 1 298 ? -11.074 54.258 7.611 1.00 61.34 298 ASP A O 1
ATOM 2224 N N . GLY A 1 299 ? -12.986 53.234 6.993 1.00 55.12 299 GLY A N 1
ATOM 2225 C CA . GLY A 1 299 ? -13.585 54.336 6.238 1.00 55.12 299 GLY A CA 1
ATOM 2226 C C . GLY A 1 299 ? -15.091 54.391 6.424 1.00 55.12 299 GLY A C 1
ATOM 2227 O O . GLY A 1 299 ? -15.756 53.398 6.056 1.00 55.12 299 GLY A O 1
#